Protein AF-A0A538DV30-F1 (afdb_monomer_lite)

Radius of gyration: 30.06 Å; chains: 1; bounding box: 76×46×115 Å

Secondary structure (DSSP, 8-state):
-----HHHHHHHHHHHHHHHHS-EEEEESS-S--STT--PPPPSS--EEEEESGGGGT--EEEEESS-HHHHHHHHHHHHHHHHTTPPPPBSTT--EEETTEEEEEEEPPHHHHHS-GGGHHHHHHHHHTTPPPGGGSS-SEEEEEEP-TTS--TTSTTS-HHHHHHS--TTT-TTSSPP--HHHHHHHHHHHHHHHHHT------PPPPP-PPPPPPPP--PPPPP-----------------------------S----------------------PPPP--------

Structure (mmCIF, N/CA/C/O backbone):
data_AF-A0A538DV30-F1
#
_entry.id   AF-A0A538DV30-F1
#
loop_
_atom_site.group_PDB
_atom_site.id
_atom_site.type_symbol
_atom_site.label_atom_id
_atom_site.label_alt_id
_atom_site.label_comp_id
_atom_site.label_asym_id
_atom_site.label_entity_id
_atom_site.label_seq_id
_atom_site.pdbx_PDB_ins_code
_atom_site.Cartn_x
_atom_site.Cartn_y
_atom_site.Cartn_z
_atom_site.occupancy
_atom_site.B_iso_or_equiv
_atom_site.auth_seq_id
_atom_site.auth_comp_id
_atom_site.auth_asym_id
_atom_site.auth_atom_id
_atom_site.pdbx_PDB_model_num
ATOM 1 N N . MET A 1 1 ? -0.158 -10.707 -38.025 1.00 42.97 1 MET A N 1
ATOM 2 C CA . MET A 1 1 ? -0.735 -9.918 -36.922 1.00 42.97 1 MET A CA 1
ATOM 3 C C . MET A 1 1 ? 0.007 -10.361 -35.687 1.00 42.97 1 MET A C 1
ATOM 5 O O . MET A 1 1 ? -0.259 -11.446 -35.193 1.00 42.97 1 MET A O 1
ATOM 9 N N . THR A 1 2 ? 1.047 -9.623 -35.322 1.00 46.06 2 THR A N 1
ATOM 10 C CA . THR A 1 2 ? 1.740 -9.805 -34.048 1.00 46.06 2 THR A CA 1
ATOM 11 C C . THR A 1 2 ? 0.741 -9.444 -32.960 1.00 46.06 2 THR A C 1
ATOM 13 O O . THR A 1 2 ? 0.144 -8.370 -33.022 1.00 46.06 2 THR A O 1
ATOM 16 N N . ASN A 1 3 ? 0.489 -10.377 -32.045 1.00 44.03 3 ASN A N 1
ATOM 17 C CA . ASN A 1 3 ? -0.149 -10.074 -30.773 1.00 44.03 3 ASN A CA 1
ATOM 18 C C . ASN A 1 3 ? 0.766 -9.029 -30.130 1.00 44.03 3 ASN A C 1
ATOM 20 O O . ASN A 1 3 ? 1.847 -9.379 -29.669 1.00 44.03 3 ASN A O 1
ATOM 24 N N . PHE A 1 4 ? 0.407 -7.750 -30.230 1.00 46.75 4 PHE A N 1
ATOM 25 C CA . PHE A 1 4 ? 0.875 -6.791 -29.243 1.00 46.75 4 PHE A CA 1
ATOM 26 C C . PHE A 1 4 ? 0.315 -7.348 -27.939 1.00 46.75 4 PHE A C 1
ATOM 28 O O . PHE A 1 4 ? -0.908 -7.460 -27.798 1.00 46.75 4 PHE A O 1
ATOM 35 N N . ASP A 1 5 ? 1.192 -7.905 -27.107 1.00 68.25 5 ASP A N 1
ATOM 36 C CA . ASP A 1 5 ? 0.757 -8.524 -25.870 1.00 68.25 5 ASP A CA 1
ATOM 37 C C . ASP A 1 5 ? 0.178 -7.388 -25.037 1.00 68.25 5 ASP A C 1
ATOM 39 O O . ASP A 1 5 ? 0.842 -6.396 -24.784 1.00 68.25 5 ASP A O 1
ATOM 43 N N . TYR A 1 6 ? -1.086 -7.503 -24.645 1.00 63.09 6 TYR A N 1
ATOM 44 C CA . TYR A 1 6 ? -1.796 -6.547 -23.784 1.00 63.09 6 TYR A CA 1
ATOM 45 C C . TYR A 1 6 ? -0.970 -6.111 -22.555 1.00 63.09 6 TYR A C 1
ATOM 47 O O . TYR A 1 6 ? -1.106 -5.001 -22.051 1.00 63.09 6 TYR A O 1
ATOM 55 N N . PHE A 1 7 ? -0.069 -6.992 -22.116 1.00 74.19 7 PHE A N 1
ATOM 56 C CA . PHE A 1 7 ? 0.910 -6.722 -21.080 1.00 74.19 7 PHE A CA 1
ATOM 57 C C . PHE A 1 7 ? 1.842 -5.543 -21.420 1.00 74.19 7 PHE A C 1
ATOM 59 O O . PHE A 1 7 ? 2.139 -4.740 -20.546 1.00 74.19 7 PHE A O 1
ATOM 66 N N . ASP A 1 8 ? 2.245 -5.377 -22.679 1.00 83.12 8 ASP A N 1
ATOM 67 C CA . ASP A 1 8 ? 3.117 -4.288 -23.127 1.00 83.12 8 ASP A CA 1
ATOM 68 C C . ASP A 1 8 ? 2.426 -2.919 -23.037 1.00 83.12 8 ASP A C 1
ATOM 70 O O . ASP A 1 8 ? 3.063 -1.935 -22.666 1.00 83.12 8 ASP A O 1
ATOM 74 N N . GLU A 1 9 ? 1.125 -2.843 -23.342 1.00 87.81 9 GLU A N 1
ATOM 75 C CA . GLU A 1 9 ? 0.358 -1.591 -23.241 1.00 87.81 9 GLU A CA 1
ATOM 76 C C . GLU A 1 9 ? 0.190 -1.154 -21.780 1.00 87.81 9 GLU A C 1
ATOM 78 O O . GLU A 1 9 ? 0.431 0.008 -21.453 1.00 87.81 9 GLU A O 1
ATOM 83 N N . GLU A 1 10 ? -0.161 -2.084 -20.886 1.00 89.38 10 GLU A N 1
ATOM 84 C CA . GLU A 1 10 ? -0.263 -1.796 -19.449 1.00 89.38 10 GLU A CA 1
ATOM 85 C C . GLU A 1 10 ? 1.096 -1.434 -18.844 1.00 89.38 10 GLU A C 1
ATOM 87 O O . GLU A 1 10 ? 1.192 -0.487 -18.066 1.00 89.38 10 GLU A O 1
ATOM 92 N N . MET A 1 11 ? 2.164 -2.138 -19.227 1.00 91.81 11 MET A N 1
ATOM 93 C CA . MET A 1 11 ? 3.516 -1.811 -18.774 1.00 91.81 11 MET A CA 1
ATOM 94 C C . MET A 1 11 ? 3.973 -0.438 -19.271 1.00 91.81 11 MET A C 1
ATOM 96 O O . MET A 1 11 ? 4.635 0.286 -18.526 1.00 91.81 11 MET A O 1
ATOM 100 N N . PHE A 1 12 ? 3.605 -0.049 -20.496 1.00 92.62 12 PHE A N 1
ATOM 101 C CA . PHE A 1 12 ? 3.874 1.292 -21.011 1.00 92.62 12 PHE A CA 1
ATOM 102 C C . PHE A 1 12 ? 3.121 2.368 -20.220 1.00 92.62 12 PHE A C 1
ATOM 104 O O . PHE A 1 12 ? 3.712 3.392 -19.885 1.00 92.62 12 PHE A O 1
ATOM 111 N N . ASP A 1 13 ? 1.851 2.138 -19.878 1.00 93.94 13 ASP A N 1
ATOM 112 C CA . ASP A 1 13 ? 1.069 3.060 -19.044 1.00 93.94 13 ASP A CA 1
ATOM 113 C C . ASP A 1 13 ? 1.652 3.188 -17.626 1.00 93.94 13 ASP A C 1
ATOM 115 O O . ASP A 1 13 ? 1.810 4.301 -17.122 1.00 93.94 13 ASP A O 1
ATOM 119 N N . ILE A 1 14 ? 2.056 2.071 -17.009 1.00 95.50 14 ILE A N 1
ATOM 120 C CA . ILE A 1 14 ? 2.753 2.060 -15.712 1.00 95.50 14 ILE A CA 1
ATOM 121 C C . ILE A 1 14 ? 4.034 2.893 -15.793 1.00 95.50 14 ILE A C 1
ATOM 123 O O . ILE A 1 14 ? 4.208 3.824 -15.008 1.00 95.50 14 ILE A O 1
ATOM 127 N N . ALA A 1 15 ? 4.899 2.613 -16.770 1.00 95.81 15 ALA A N 1
ATOM 128 C CA . ALA A 1 15 ? 6.147 3.348 -16.947 1.00 95.81 15 ALA A CA 1
ATOM 129 C C . ALA A 1 15 ? 5.902 4.840 -17.219 1.00 95.81 15 ALA A C 1
ATOM 131 O O . ALA A 1 15 ? 6.610 5.691 -16.683 1.00 95.81 15 ALA A O 1
ATOM 132 N N . HIS A 1 16 ? 4.876 5.180 -18.004 1.00 95.81 16 HIS A N 1
ATOM 133 C CA . HIS A 1 16 ? 4.503 6.567 -18.266 1.00 95.81 16 HIS A CA 1
ATOM 134 C C . HIS A 1 16 ? 4.046 7.294 -16.995 1.00 95.81 16 HIS A C 1
ATOM 136 O O . HIS A 1 16 ? 4.453 8.433 -16.760 1.00 95.81 16 HIS A O 1
ATOM 142 N N . LYS A 1 17 ? 3.222 6.650 -16.159 1.00 97.62 17 LYS A N 1
ATOM 143 C CA . LYS A 1 17 ? 2.765 7.215 -14.882 1.00 97.62 17 LYS A CA 1
ATOM 144 C C . LYS A 1 17 ? 3.920 7.412 -13.910 1.00 97.62 17 LYS A C 1
ATOM 146 O O . LYS A 1 17 ? 4.020 8.492 -13.342 1.00 97.62 17 LYS A O 1
ATOM 151 N N . ILE A 1 18 ? 4.812 6.432 -13.781 1.00 97.25 18 ILE A N 1
ATOM 152 C CA . ILE A 1 18 ? 5.992 6.539 -12.912 1.00 97.25 18 ILE A CA 1
ATOM 153 C C . ILE A 1 18 ? 6.904 7.670 -13.391 1.00 97.25 18 ILE A C 1
ATOM 155 O O . ILE A 1 18 ? 7.229 8.558 -12.613 1.00 97.25 18 ILE A O 1
ATOM 159 N N . ALA A 1 19 ? 7.208 7.742 -14.689 1.00 96.12 19 ALA A N 1
ATOM 160 C CA . ALA A 1 19 ? 8.024 8.827 -15.239 1.00 96.12 19 ALA A CA 1
ATOM 161 C C . ALA A 1 19 ? 7.411 10.224 -15.018 1.00 96.12 19 ALA A C 1
ATOM 163 O O . ALA A 1 19 ? 8.135 11.213 -14.924 1.00 96.12 19 ALA A O 1
ATOM 164 N N . ARG A 1 20 ? 6.077 10.323 -14.965 1.00 97.00 20 ARG A N 1
ATOM 165 C CA . ARG A 1 20 ? 5.363 11.594 -14.803 1.00 97.00 20 ARG A CA 1
ATOM 166 C C . ARG A 1 20 ? 5.132 11.992 -13.344 1.00 97.00 20 ARG A C 1
ATOM 168 O O . ARG A 1 20 ? 5.161 13.183 -13.047 1.00 97.00 20 ARG A O 1
ATOM 175 N N . PHE A 1 21 ? 4.839 11.033 -12.474 1.00 97.25 21 PHE A N 1
ATOM 176 C CA . PHE A 1 21 ? 4.357 11.272 -11.108 1.00 97.25 21 PHE A CA 1
ATOM 177 C C . PHE A 1 21 ? 5.285 10.706 -10.023 1.00 97.25 21 PHE A C 1
ATOM 179 O O . PHE A 1 21 ? 5.024 10.905 -8.842 1.00 97.25 21 PHE A O 1
ATOM 186 N N . GLY A 1 22 ? 6.354 10.008 -10.404 1.00 97.19 22 GLY A N 1
ATOM 187 C CA . GLY A 1 22 ? 7.302 9.336 -9.509 1.00 97.19 22 GLY A CA 1
ATOM 188 C C . GLY A 1 22 ? 6.863 7.935 -9.076 1.00 97.19 22 GLY A C 1
ATOM 189 O O . GLY A 1 22 ? 7.696 7.075 -8.816 1.00 97.19 22 GLY A O 1
ATOM 190 N N . PHE A 1 23 ? 5.558 7.659 -9.057 1.00 98.12 23 PHE A N 1
ATOM 191 C CA . PHE A 1 23 ? 5.026 6.327 -8.779 1.00 98.12 23 PHE A CA 1
ATOM 192 C C . PHE A 1 23 ? 3.661 6.110 -9.449 1.00 98.12 23 PHE A C 1
ATOM 194 O O . PHE A 1 23 ? 3.031 7.027 -9.982 1.00 98.12 23 PHE A O 1
ATOM 201 N N . THR A 1 24 ? 3.178 4.874 -9.411 1.00 98.00 24 THR A N 1
ATOM 202 C CA . THR A 1 24 ? 1.777 4.531 -9.664 1.00 98.00 24 THR A CA 1
ATOM 203 C C . THR A 1 24 ? 1.281 3.524 -8.630 1.00 98.00 24 THR A C 1
ATOM 205 O O . THR A 1 24 ? 2.078 2.991 -7.861 1.00 98.00 24 THR A O 1
ATOM 208 N N . THR A 1 25 ? -0.025 3.262 -8.585 1.00 97.31 25 THR A N 1
ATOM 209 C CA . THR A 1 25 ? -0.608 2.258 -7.688 1.00 97.31 25 THR A CA 1
ATOM 210 C C . THR A 1 25 ? -1.364 1.192 -8.461 1.00 97.31 25 THR A C 1
ATOM 212 O O . THR A 1 25 ? -1.999 1.459 -9.482 1.00 97.31 25 THR A O 1
ATOM 215 N N . MET A 1 26 ? -1.319 -0.029 -7.941 1.00 95.25 26 MET A N 1
ATOM 216 C CA . MET A 1 26 ? -2.081 -1.164 -8.436 1.00 95.25 26 MET A CA 1
ATOM 217 C C . MET A 1 26 ? -3.000 -1.654 -7.330 1.00 95.25 26 MET A C 1
ATOM 219 O O . MET A 1 26 ? -2.542 -2.121 -6.288 1.00 95.25 26 MET A O 1
ATOM 223 N N . ALA A 1 27 ? -4.303 -1.537 -7.564 1.00 92.62 27 ALA A N 1
ATOM 224 C CA . ALA A 1 27 ? -5.316 -2.081 -6.677 1.00 92.62 27 ALA A CA 1
ATOM 225 C C . ALA A 1 27 ? -5.715 -3.480 -7.142 1.00 92.62 27 ALA A C 1
ATOM 227 O O . ALA A 1 27 ? -5.934 -3.725 -8.332 1.00 92.62 27 ALA A O 1
ATOM 228 N N . VAL A 1 28 ? -5.831 -4.402 -6.200 1.00 88.50 28 VAL A N 1
ATOM 229 C CA . VAL A 1 28 ? -6.141 -5.796 -6.473 1.00 88.50 28 VAL A CA 1
ATOM 230 C C . VAL A 1 28 ? -7.183 -6.300 -5.477 1.00 88.50 28 VAL A C 1
ATOM 232 O O . VAL A 1 28 ? -7.355 -5.763 -4.384 1.00 88.50 28 VAL A O 1
ATOM 235 N N . ASN A 1 29 ? -7.946 -7.311 -5.900 1.00 84.81 29 ASN A N 1
ATOM 236 C CA . ASN A 1 29 ? -9.153 -7.796 -5.224 1.00 84.81 29 ASN A CA 1
ATOM 237 C C . ASN A 1 29 ? -10.247 -6.726 -5.040 1.00 84.81 29 ASN A C 1
ATOM 239 O O . ASN A 1 29 ? -11.132 -6.896 -4.214 1.00 84.81 29 ASN A O 1
ATOM 243 N N . THR A 1 30 ? -10.268 -5.684 -5.875 1.00 80.75 30 THR A N 1
ATOM 244 C CA . THR A 1 30 ? -11.318 -4.644 -5.900 1.00 80.75 30 THR A CA 1
ATOM 245 C C . THR A 1 30 ? -12.659 -5.114 -6.489 1.00 80.75 30 THR A C 1
ATOM 247 O O . THR A 1 30 ? -13.561 -4.309 -6.700 1.00 80.75 30 THR A O 1
ATOM 250 N N . GLY A 1 31 ? -12.803 -6.416 -6.762 1.00 73.56 31 GLY A N 1
ATOM 251 C CA . GLY A 1 31 ? -13.925 -7.003 -7.497 1.00 73.56 31 GLY A CA 1
ATOM 252 C C . GLY A 1 31 ? -13.662 -7.098 -9.005 1.00 73.56 31 GLY A C 1
ATOM 253 O O . GLY A 1 31 ? -12.878 -6.351 -9.581 1.00 73.56 31 GLY A O 1
ATOM 254 N N . GLU A 1 32 ? -14.298 -8.065 -9.675 1.00 57.75 32 GLU A N 1
ATOM 255 C CA . GLU A 1 32 ? -14.077 -8.320 -11.113 1.00 57.75 32 GLU A CA 1
ATOM 256 C C . GLU A 1 32 ? -14.839 -7.359 -12.041 1.00 57.75 32 GLU A C 1
ATOM 258 O O . GLU A 1 32 ? -14.814 -7.533 -13.262 1.00 57.75 32 GLU A O 1
ATOM 263 N N . CYS A 1 33 ? -15.523 -6.353 -11.496 1.00 59.81 33 CYS A N 1
ATOM 264 C CA . CYS A 1 33 ? -16.378 -5.487 -12.287 1.00 59.81 33 CYS A CA 1
ATOM 265 C C . CYS A 1 33 ? -16.089 -4.012 -12.020 1.00 59.81 33 CYS A C 1
ATOM 267 O O . CYS A 1 33 ? -16.503 -3.449 -11.015 1.00 59.81 33 CYS A O 1
ATOM 269 N N . SER A 1 34 ? -15.430 -3.372 -12.982 1.00 53.84 34 SER A N 1
ATOM 270 C CA . SER A 1 34 ? -15.251 -1.918 -13.051 1.00 53.84 34 SER A CA 1
ATOM 271 C C . SER A 1 34 ? -16.541 -1.162 -13.409 1.00 53.84 34 SER A C 1
ATOM 273 O O . SER A 1 34 ? -16.506 0.046 -13.630 1.00 53.84 34 SER A O 1
ATOM 275 N N . VAL A 1 35 ? -17.680 -1.860 -13.498 1.00 58.25 35 VAL A N 1
ATOM 276 C CA . VAL A 1 35 ? -18.977 -1.293 -13.875 1.00 58.25 35 VAL A CA 1
ATOM 277 C C . VAL A 1 35 ? -19.798 -1.027 -12.608 1.00 58.25 35 VAL A C 1
ATOM 279 O O . VAL A 1 35 ? -20.125 -1.980 -11.895 1.00 58.25 35 VAL A O 1
ATOM 282 N N . PRO A 1 36 ? -20.174 0.234 -12.324 1.00 53.66 36 PRO A N 1
ATOM 283 C CA . PRO A 1 36 ? -21.104 0.549 -11.243 1.00 53.66 36 PRO A CA 1
ATOM 284 C C . PRO A 1 36 ? -22.410 -0.252 -11.370 1.00 53.66 36 PRO A C 1
ATOM 286 O O . PRO A 1 36 ? -22.986 -0.334 -12.454 1.00 53.66 36 PRO A O 1
ATOM 289 N N . GLY A 1 37 ? -22.878 -0.852 -10.271 1.00 63.25 37 GLY A N 1
ATOM 290 C CA . GLY A 1 37 ? -24.116 -1.651 -10.239 1.00 63.25 37 GLY A CA 1
ATOM 291 C C . GLY A 1 37 ? -23.975 -3.095 -10.735 1.00 63.25 37 GLY A C 1
ATOM 292 O O . GLY A 1 37 ? -24.972 -3.792 -10.914 1.00 63.25 37 GLY A O 1
ATOM 293 N N . CYS A 1 38 ? -22.753 -3.563 -10.971 1.00 65.88 38 CYS A N 1
ATOM 294 C CA . CYS A 1 38 ? -22.516 -4.926 -11.414 1.00 65.88 38 CYS A CA 1
ATOM 295 C C . CYS A 1 38 ? -22.741 -5.940 -10.277 1.00 65.88 38 CYS A C 1
ATOM 297 O O . CYS A 1 38 ? -22.085 -5.835 -9.243 1.00 65.88 38 CYS A O 1
ATOM 299 N N . PRO A 1 39 ? -23.595 -6.964 -10.462 1.00 69.00 39 PRO A N 1
ATOM 300 C CA . PRO A 1 39 ? -23.924 -7.949 -9.428 1.00 69.00 39 PRO A CA 1
ATOM 301 C C . PRO A 1 39 ? -22.850 -9.041 -9.285 1.00 69.00 39 PRO A C 1
ATOM 303 O O . PRO A 1 39 ? -23.148 -10.168 -8.889 1.00 69.00 39 PRO A O 1
ATOM 306 N N . CYS A 1 40 ? -21.607 -8.765 -9.690 1.00 72.06 40 CYS A N 1
ATOM 307 C CA . CYS A 1 40 ? -20.529 -9.725 -9.506 1.00 72.06 40 CYS A CA 1
ATOM 308 C C . CYS A 1 40 ? -20.295 -9.919 -8.004 1.00 72.06 40 CYS A C 1
ATOM 310 O O . CYS A 1 40 ? -20.244 -8.927 -7.280 1.00 72.06 40 CYS A O 1
ATOM 312 N N . PRO A 1 41 ? -20.143 -1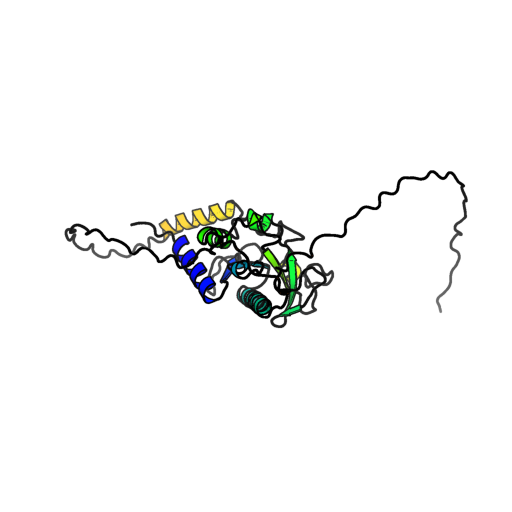1.169 -7.536 1.00 67.88 41 PRO A N 1
ATOM 313 C CA . PRO A 1 41 ? -19.814 -11.414 -6.143 1.00 67.88 41 PRO A CA 1
ATOM 314 C C . PRO A 1 41 ? -18.512 -10.691 -5.801 1.00 67.88 41 PRO A C 1
ATOM 316 O O . PRO A 1 41 ? -17.583 -10.655 -6.619 1.00 67.88 41 PRO A O 1
ATOM 319 N N . GLU A 1 42 ? -18.463 -10.108 -4.607 1.00 66.56 42 GLU A N 1
ATOM 320 C CA . GLU A 1 42 ? -17.246 -9.503 -4.082 1.00 66.56 42 GLU A CA 1
ATOM 321 C C . GLU A 1 42 ? -16.107 -10.526 -4.140 1.00 66.56 42 GLU A C 1
ATOM 323 O O . GLU A 1 42 ? -16.307 -11.731 -3.940 1.00 66.56 42 GLU A O 1
ATOM 328 N N . SER A 1 43 ? -14.908 -10.060 -4.495 1.00 68.50 43 SER A N 1
ATOM 329 C CA . SER A 1 43 ? -13.748 -10.945 -4.511 1.00 68.50 43 SER A CA 1
ATOM 330 C C . SER A 1 43 ? -13.539 -11.471 -3.092 1.00 68.50 43 SER A C 1
ATOM 332 O O . SER A 1 43 ? -13.513 -10.667 -2.165 1.00 68.50 43 SER A O 1
ATOM 334 N N . PRO A 1 44 ? -13.367 -12.788 -2.888 1.00 69.69 44 PRO A N 1
ATOM 335 C CA . PRO A 1 44 ? -13.082 -13.300 -1.560 1.00 69.69 44 PRO A CA 1
ATOM 336 C C . PRO A 1 44 ? -11.730 -12.748 -1.091 1.00 69.69 44 PRO A C 1
ATOM 338 O O . PRO A 1 44 ? -10.711 -12.956 -1.755 1.00 69.69 44 PRO A O 1
ATOM 341 N N . GLY A 1 45 ? -11.737 -12.049 0.042 1.00 79.31 45 GLY A N 1
ATOM 342 C CA . GLY A 1 45 ? -10.546 -11.520 0.705 1.00 79.31 45 GLY A CA 1
ATOM 343 C C . GLY A 1 45 ? -10.444 -9.991 0.695 1.00 79.31 45 GLY A C 1
ATOM 344 O O . GLY A 1 45 ? -11.198 -9.313 -0.005 1.00 79.31 45 GLY A O 1
ATOM 345 N N . PRO A 1 46 ? -9.507 -9.435 1.478 1.00 83.56 46 PRO A N 1
ATOM 346 C CA . PRO A 1 46 ? -9.338 -7.996 1.575 1.00 83.56 46 PRO A CA 1
ATOM 347 C C . PRO A 1 46 ? -8.874 -7.404 0.239 1.00 83.56 46 PRO A C 1
ATOM 349 O O . PRO A 1 46 ? -8.119 -8.023 -0.521 1.00 83.56 46 PRO A O 1
ATOM 352 N N . THR A 1 47 ? -9.325 -6.179 -0.038 1.00 88.88 47 THR A N 1
ATOM 353 C CA . THR A 1 47 ? -8.735 -5.337 -1.086 1.00 88.88 47 THR A CA 1
ATOM 354 C C . THR A 1 47 ? -7.327 -4.944 -0.665 1.00 88.88 47 THR A C 1
ATOM 356 O O . THR A 1 47 ? -7.066 -4.718 0.513 1.00 88.88 47 THR A O 1
ATOM 359 N N . TRP A 1 48 ? -6.418 -4.852 -1.622 1.00 91.25 48 TRP A N 1
ATOM 360 C CA . TRP A 1 48 ? -5.051 -4.419 -1.382 1.00 91.25 48 TRP A CA 1
ATOM 361 C C . TRP A 1 48 ? -4.627 -3.478 -2.494 1.00 91.25 48 TRP A C 1
ATOM 363 O O . TRP A 1 48 ? -5.066 -3.597 -3.636 1.00 91.25 48 TRP A O 1
ATOM 373 N N . THR A 1 49 ? -3.816 -2.493 -2.147 1.00 95.50 49 THR A N 1
ATOM 374 C CA . THR A 1 49 ? -3.246 -1.537 -3.094 1.00 95.50 49 THR A CA 1
ATOM 375 C C . THR A 1 49 ? -1.768 -1.422 -2.798 1.00 95.50 49 THR A C 1
ATOM 377 O O . THR A 1 49 ? -1.402 -1.246 -1.641 1.00 95.50 49 THR A O 1
ATOM 380 N N . TYR A 1 50 ? -0.929 -1.531 -3.820 1.00 97.06 50 TYR A N 1
ATOM 381 C CA . TYR A 1 50 ? 0.513 -1.367 -3.674 1.00 97.06 50 TYR A CA 1
ATOM 382 C C . TYR A 1 50 ? 1.057 -0.342 -4.664 1.00 97.06 50 TYR A C 1
ATOM 384 O O . TYR A 1 50 ? 0.468 -0.129 -5.729 1.00 97.06 50 TYR A O 1
ATOM 392 N N . SER A 1 51 ? 2.160 0.306 -4.307 1.00 97.81 51 SER A N 1
ATOM 393 C CA . SER A 1 51 ? 2.877 1.240 -5.170 1.00 97.81 51 SER A CA 1
ATOM 394 C C . SER A 1 51 ? 3.864 0.536 -6.108 1.00 97.81 51 SER A C 1
ATOM 396 O O . SER A 1 51 ? 4.300 -0.591 -5.870 1.00 97.81 51 SER A O 1
ATOM 398 N N . ILE A 1 52 ? 4.187 1.203 -7.214 1.00 97.25 52 ILE A N 1
ATOM 399 C CA . ILE A 1 52 ? 5.270 0.840 -8.129 1.00 97.25 52 ILE A CA 1
ATOM 400 C C . ILE A 1 52 ? 6.009 2.124 -8.492 1.00 97.25 52 ILE A C 1
ATOM 402 O O . ILE A 1 52 ? 5.367 3.089 -8.912 1.00 97.25 52 ILE A O 1
ATOM 406 N N . GLY A 1 53 ? 7.335 2.126 -8.379 1.00 96.44 53 GLY A N 1
ATOM 407 C CA . GLY A 1 53 ? 8.202 3.236 -8.783 1.00 96.44 53 GLY A CA 1
ATOM 408 C C . GLY A 1 53 ? 8.904 3.915 -7.609 1.00 96.44 53 GLY A C 1
ATOM 409 O O . GLY A 1 53 ? 9.911 4.588 -7.815 1.00 96.44 53 GLY A O 1
ATOM 410 N N . MET A 1 54 ? 8.466 3.685 -6.365 1.00 96.50 54 MET A N 1
ATOM 411 C CA . MET A 1 54 ? 9.016 4.391 -5.200 1.00 96.50 54 MET A CA 1
ATOM 412 C C . MET A 1 54 ? 10.492 4.056 -4.947 1.00 96.50 54 MET A C 1
ATOM 414 O O . MET A 1 54 ? 11.245 4.931 -4.506 1.00 96.50 54 MET A O 1
ATOM 418 N N . LEU A 1 55 ? 10.949 2.848 -5.310 1.00 94.06 55 LEU A N 1
ATOM 419 C CA . LEU A 1 55 ? 12.366 2.480 -5.163 1.00 94.06 55 LEU A CA 1
ATOM 420 C C . LEU A 1 55 ? 13.289 3.369 -6.006 1.00 94.06 55 LEU A C 1
ATOM 422 O O . LEU A 1 55 ? 14.427 3.607 -5.602 1.00 94.06 55 LEU A O 1
ATOM 426 N N . GLU A 1 56 ? 12.806 3.929 -7.123 1.00 93.38 56 GLU A N 1
ATOM 427 C CA . GLU A 1 56 ? 13.593 4.861 -7.949 1.00 93.38 56 GLU A CA 1
ATOM 428 C C . GLU A 1 56 ? 13.923 6.163 -7.217 1.00 93.38 56 GLU A C 1
ATOM 430 O O . GLU A 1 56 ? 14.868 6.872 -7.564 1.00 93.38 56 GLU A O 1
ATOM 435 N N . HIS A 1 57 ? 13.177 6.438 -6.151 1.00 93.06 57 HIS A N 1
ATOM 436 C CA . HIS A 1 57 ? 13.321 7.607 -5.306 1.00 93.06 57 HIS A CA 1
ATOM 437 C C . HIS A 1 57 ? 13.983 7.288 -3.959 1.00 93.06 57 HIS A C 1
ATOM 439 O O . HIS A 1 57 ? 13.986 8.148 -3.081 1.00 93.06 57 HIS A O 1
ATOM 445 N N . ASN A 1 58 ? 14.587 6.104 -3.785 1.00 92.19 58 ASN A N 1
ATOM 446 C CA . ASN A 1 58 ? 15.120 5.619 -2.502 1.00 92.19 58 ASN A CA 1
ATOM 447 C C . ASN A 1 58 ? 14.055 5.587 -1.394 1.00 92.19 58 ASN A C 1
ATOM 449 O O . ASN A 1 58 ? 14.330 5.939 -0.246 1.00 92.19 58 ASN A O 1
ATOM 453 N N . HIS A 1 59 ? 12.834 5.206 -1.755 1.00 93.75 59 HIS A N 1
ATOM 454 C CA . HIS A 1 59 ? 11.717 5.057 -0.836 1.00 93.75 59 HIS A CA 1
ATOM 455 C C . HIS A 1 59 ? 11.183 3.621 -0.924 1.00 93.75 59 HIS A C 1
ATOM 457 O O . HIS A 1 59 ? 11.068 3.113 -2.041 1.00 93.75 59 HIS A O 1
ATOM 463 N N . PRO A 1 60 ? 10.859 2.947 0.197 1.00 95.50 60 PRO A N 1
ATOM 464 C CA . PRO A 1 60 ? 10.279 1.610 0.139 1.00 95.50 60 PRO A CA 1
ATOM 465 C C . PRO A 1 60 ? 8.939 1.640 -0.599 1.00 95.50 60 PRO A C 1
ATOM 467 O O . PRO A 1 60 ? 8.208 2.630 -0.562 1.00 95.50 60 PRO A O 1
ATOM 470 N N . GLU A 1 61 ? 8.585 0.548 -1.256 1.00 96.50 61 GLU A N 1
ATOM 471 C CA . GLU A 1 61 ? 7.236 0.405 -1.785 1.00 96.50 61 GLU A CA 1
ATOM 472 C C . GLU A 1 61 ? 6.254 0.217 -0.639 1.00 96.50 61 GLU A C 1
ATOM 474 O O . GLU A 1 61 ? 6.555 -0.408 0.378 1.00 96.50 61 GLU A O 1
ATOM 479 N N . ILE A 1 62 ? 5.057 0.752 -0.811 1.00 97.56 62 ILE A N 1
ATOM 480 C CA . ILE A 1 62 ? 3.999 0.690 0.182 1.00 97.56 62 ILE A CA 1
ATOM 481 C C . ILE A 1 62 ? 2.924 -0.264 -0.312 1.00 97.56 62 ILE A C 1
ATOM 483 O O . ILE A 1 62 ? 2.452 -0.155 -1.443 1.00 97.56 62 ILE A O 1
ATOM 487 N N . VAL A 1 63 ? 2.474 -1.148 0.572 1.00 97.12 63 VAL A N 1
ATOM 488 C CA . VAL A 1 63 ? 1.222 -1.893 0.429 1.00 97.12 63 VAL A CA 1
ATOM 489 C C . VAL A 1 63 ? 0.233 -1.461 1.509 1.00 97.12 63 VAL A C 1
ATOM 491 O O . VAL A 1 63 ? 0.601 -1.240 2.658 1.00 97.12 63 VAL A O 1
ATOM 494 N N . ILE A 1 64 ? -1.042 -1.345 1.151 1.00 97.19 64 ILE A N 1
ATOM 495 C CA . ILE A 1 64 ? -2.147 -1.109 2.083 1.00 97.19 64 ILE A CA 1
ATOM 496 C C . ILE A 1 64 ? -3.168 -2.220 1.887 1.00 97.19 64 ILE A C 1
ATOM 498 O O . ILE A 1 64 ? -3.571 -2.499 0.756 1.00 97.19 64 ILE A O 1
ATOM 502 N N . VAL A 1 65 ? -3.603 -2.830 2.987 1.00 95.44 65 VAL A N 1
ATOM 503 C CA . VAL A 1 65 ? -4.602 -3.906 3.008 1.00 95.44 65 VAL A CA 1
ATOM 504 C C . VAL A 1 65 ? -5.884 -3.387 3.658 1.00 95.44 65 VAL A C 1
ATOM 506 O O . VAL A 1 65 ? -5.837 -2.638 4.626 1.00 95.44 65 VAL A O 1
ATOM 509 N N . GLY A 1 66 ? -7.044 -3.745 3.115 1.00 93.19 66 GLY A N 1
ATOM 510 C CA . GLY A 1 66 ? -8.354 -3.412 3.684 1.00 93.19 66 GLY A CA 1
ATOM 511 C C . GLY A 1 66 ? -8.875 -2.005 3.378 1.00 93.19 66 GLY A C 1
ATOM 512 O O . GLY A 1 66 ? -10.052 -1.737 3.619 1.00 93.19 66 GLY A O 1
ATOM 513 N N . ALA A 1 67 ? -8.049 -1.122 2.810 1.00 94.31 67 ALA A N 1
ATOM 514 C CA . ALA A 1 67 ? -8.459 0.223 2.416 1.00 94.31 67 ALA A CA 1
ATOM 515 C C . ALA A 1 67 ? -9.089 0.259 1.016 1.00 94.31 67 ALA A C 1
ATOM 517 O O . ALA A 1 67 ? -8.688 -0.467 0.101 1.00 94.31 67 ALA A O 1
ATOM 518 N N . ALA A 1 68 ? -10.046 1.169 0.821 1.00 92.69 68 ALA A N 1
ATOM 519 C CA . ALA A 1 68 ? -10.585 1.451 -0.504 1.00 92.69 68 ALA A CA 1
ATOM 520 C C . ALA A 1 68 ? -9.486 2.045 -1.414 1.00 92.69 68 ALA A C 1
ATOM 522 O O . ALA A 1 68 ? -8.708 2.877 -0.939 1.00 92.69 68 ALA A O 1
ATOM 523 N N . PRO A 1 69 ? -9.439 1.727 -2.725 1.00 93.50 69 PRO A N 1
ATOM 524 C CA . PRO A 1 69 ? -8.348 2.159 -3.611 1.00 93.50 69 PRO A CA 1
ATOM 525 C C . PRO A 1 69 ? -8.096 3.671 -3.626 1.00 93.50 69 PRO A C 1
ATOM 527 O O . PRO A 1 69 ? -6.951 4.110 -3.667 1.00 93.50 69 PRO A O 1
ATOM 530 N N . GLY A 1 70 ? -9.160 4.479 -3.553 1.00 94.31 70 GLY A N 1
ATOM 531 C CA . GLY A 1 70 ? -9.038 5.938 -3.500 1.00 94.31 70 GLY A CA 1
ATOM 532 C C . GLY A 1 70 ? -8.403 6.445 -2.202 1.00 94.31 70 GLY A C 1
ATOM 533 O O . GLY A 1 70 ? -7.588 7.362 -2.245 1.00 94.31 70 GLY A O 1
ATOM 534 N N . GLN A 1 71 ? -8.735 5.837 -1.058 1.00 95.81 71 GLN A N 1
ATOM 535 C CA . GLN A 1 71 ? -8.102 6.156 0.225 1.00 95.81 71 GLN A CA 1
ATOM 536 C C . GLN A 1 71 ? -6.646 5.684 0.234 1.00 95.81 71 GLN A C 1
ATOM 538 O O . GLN A 1 71 ? -5.760 6.452 0.596 1.00 95.81 71 GLN A O 1
ATOM 543 N N . ALA A 1 72 ? -6.394 4.459 -0.235 1.00 96.94 72 ALA A N 1
ATOM 544 C CA . ALA A 1 72 ? -5.049 3.909 -0.330 1.00 96.94 72 ALA A CA 1
ATOM 545 C C . ALA A 1 72 ? -4.135 4.787 -1.200 1.00 96.94 72 ALA A C 1
ATOM 547 O O . ALA A 1 72 ? -3.031 5.117 -0.783 1.00 96.94 72 ALA A O 1
ATOM 548 N N . TYR A 1 73 ? -4.615 5.240 -2.365 1.00 97.06 73 TYR A N 1
ATOM 549 C CA . TYR A 1 73 ? -3.873 6.168 -3.220 1.00 97.06 73 TYR A CA 1
ATOM 550 C C . TYR A 1 73 ? -3.495 7.460 -2.486 1.00 97.06 73 TYR A C 1
ATOM 552 O O . TYR A 1 73 ? -2.336 7.856 -2.537 1.00 97.06 73 TYR A O 1
ATOM 560 N N . LYS A 1 74 ? -4.439 8.099 -1.778 1.00 97.50 74 LYS A N 1
ATOM 561 C CA . LYS A 1 74 ? -4.166 9.342 -1.035 1.00 97.50 74 LYS A CA 1
ATOM 562 C C . LYS A 1 74 ? -3.103 9.150 0.046 1.00 97.50 74 LYS A C 1
ATOM 564 O O . LYS A 1 74 ? -2.222 9.990 0.183 1.00 97.50 74 LYS A O 1
ATOM 569 N N . LEU A 1 75 ? -3.167 8.042 0.785 1.00 97.81 75 LEU A N 1
ATOM 570 C CA . LEU A 1 75 ? -2.196 7.735 1.836 1.00 97.81 75 LEU A CA 1
ATOM 571 C C . LEU A 1 75 ? -0.802 7.443 1.261 1.00 97.81 75 LEU A C 1
ATOM 573 O O . LEU A 1 75 ? 0.184 7.954 1.786 1.00 97.81 75 LEU A O 1
ATOM 577 N N . ILE A 1 76 ? -0.716 6.687 0.160 1.00 98.00 76 ILE A N 1
ATOM 578 C CA . ILE A 1 76 ? 0.552 6.421 -0.542 1.00 98.00 76 ILE A CA 1
ATOM 579 C C . ILE A 1 76 ? 1.135 7.719 -1.122 1.00 98.00 76 ILE A C 1
ATOM 581 O O . ILE A 1 76 ? 2.323 7.979 -0.958 1.00 98.00 76 ILE A O 1
ATOM 585 N N . ASP A 1 77 ? 0.313 8.560 -1.754 1.00 98.00 77 ASP A N 1
ATOM 586 C CA . ASP A 1 77 ? 0.733 9.871 -2.267 1.00 98.00 77 ASP A CA 1
ATOM 587 C C . ASP A 1 77 ? 1.259 10.780 -1.149 1.00 98.00 77 ASP A C 1
ATOM 589 O O . ASP A 1 77 ? 2.294 11.429 -1.297 1.00 98.00 77 ASP A O 1
ATOM 593 N N . HIS A 1 78 ? 0.581 10.803 -0.002 1.00 97.44 78 HIS A N 1
ATOM 594 C CA . HIS A 1 78 ? 1.024 11.580 1.148 1.00 97.44 78 HIS A CA 1
ATOM 595 C C . HIS A 1 78 ? 2.368 11.079 1.696 1.00 97.44 78 HIS A C 1
ATOM 597 O O . HIS A 1 78 ? 3.270 11.885 1.927 1.00 97.44 78 HIS A O 1
ATOM 603 N N . ALA A 1 79 ? 2.534 9.759 1.822 1.00 97.12 79 ALA A N 1
ATOM 604 C CA . ALA A 1 79 ? 3.796 9.132 2.203 1.00 97.12 79 ALA A CA 1
ATOM 605 C C . ALA A 1 79 ? 4.939 9.483 1.230 1.00 97.12 79 ALA A C 1
ATOM 607 O O . ALA A 1 79 ? 6.030 9.863 1.656 1.00 97.12 79 ALA A O 1
ATOM 608 N N . PHE A 1 80 ? 4.670 9.454 -0.079 1.00 97.31 80 PHE A N 1
ATOM 609 C CA . PHE A 1 80 ? 5.631 9.851 -1.108 1.00 97.31 80 PHE A CA 1
ATOM 610 C C . PHE A 1 80 ? 6.034 11.328 -0.999 1.00 97.31 80 PHE A C 1
ATOM 612 O O . PHE A 1 80 ? 7.216 11.674 -1.064 1.00 97.31 80 PHE A O 1
ATOM 619 N N . ARG A 1 81 ? 5.058 12.222 -0.789 1.00 96.81 81 ARG A N 1
ATOM 620 C CA . ARG A 1 81 ? 5.315 13.656 -0.596 1.00 96.81 81 ARG A CA 1
ATOM 621 C C . ARG A 1 81 ? 6.152 13.920 0.652 1.00 96.81 81 ARG A C 1
ATOM 623 O O . ARG A 1 81 ? 7.053 14.751 0.599 1.00 96.81 81 ARG A O 1
ATOM 630 N N . TRP A 1 82 ? 5.897 13.214 1.750 1.00 96.19 82 TRP A N 1
ATOM 631 C CA . TRP A 1 82 ? 6.693 13.325 2.975 1.00 96.19 82 TRP A CA 1
ATOM 632 C C . TRP A 1 82 ? 8.156 12.983 2.764 1.00 96.19 82 TRP A C 1
ATOM 634 O O . TRP A 1 82 ? 9.023 13.761 3.163 1.00 96.19 82 TRP A O 1
ATOM 644 N N . HIS A 1 83 ? 8.428 11.885 2.066 1.00 95.31 83 HIS A N 1
ATOM 645 C CA . HIS A 1 83 ? 9.789 11.514 1.699 1.00 95.31 83 HIS A CA 1
ATOM 646 C C . HIS A 1 83 ? 10.500 12.618 0.914 1.00 95.31 83 HIS A C 1
ATOM 648 O O . HIS A 1 83 ? 11.633 12.982 1.223 1.00 95.31 83 HIS A O 1
ATOM 654 N N . HIS A 1 84 ? 9.814 13.233 -0.051 1.00 95.56 84 HIS A N 1
ATOM 655 C CA . HIS A 1 84 ? 10.369 14.353 -0.814 1.00 95.56 84 HIS A CA 1
ATOM 656 C C . HIS A 1 84 ? 10.576 15.635 -0.001 1.00 95.56 84 HIS A C 1
ATOM 658 O O . HIS A 1 84 ? 11.405 16.464 -0.375 1.00 95.56 84 HIS A O 1
ATOM 664 N N . LEU A 1 85 ? 9.880 15.784 1.124 1.00 96.94 85 LEU A N 1
ATOM 665 C CA . LEU A 1 85 ? 10.128 16.841 2.104 1.00 96.94 85 LEU A CA 1
ATOM 666 C C . LEU A 1 85 ? 11.259 16.488 3.088 1.00 96.94 85 LEU A C 1
ATOM 668 O O . LEU A 1 85 ? 11.557 17.281 3.979 1.00 96.94 85 LEU A O 1
ATOM 672 N N . GLY A 1 86 ? 11.896 15.321 2.944 1.00 96.50 86 GLY A N 1
ATOM 673 C CA . GLY A 1 86 ? 12.927 14.827 3.859 1.00 96.50 86 GLY A CA 1
ATOM 674 C C . GLY A 1 86 ? 12.369 14.304 5.184 1.00 96.50 86 GLY A C 1
ATOM 675 O O . GLY A 1 86 ? 13.125 14.135 6.141 1.00 96.50 86 GLY A O 1
ATOM 676 N N . LEU A 1 87 ? 11.058 14.065 5.258 1.00 95.62 87 LEU A N 1
ATOM 677 C CA . LEU A 1 87 ? 10.406 13.464 6.416 1.00 95.62 87 LEU A CA 1
ATOM 678 C C . LEU A 1 87 ? 10.492 11.940 6.316 1.00 95.62 87 LEU A C 1
ATOM 680 O O . LEU A 1 87 ? 10.413 11.366 5.232 1.00 95.62 87 LEU A O 1
ATOM 684 N N . SER A 1 88 ? 10.654 11.280 7.460 1.00 91.31 88 SER A N 1
ATOM 685 C CA . SER A 1 88 ? 10.647 9.817 7.539 1.00 91.31 88 SER A CA 1
ATOM 686 C C . SER A 1 88 ? 9.231 9.304 7.776 1.00 91.31 88 SER A C 1
ATOM 688 O O . SER A 1 88 ? 8.457 9.928 8.503 1.00 91.31 88 SER A O 1
ATOM 690 N N . LEU A 1 89 ? 8.898 8.159 7.178 1.00 93.38 89 LEU A N 1
ATOM 691 C CA . LEU A 1 89 ? 7.679 7.443 7.537 1.00 93.38 89 LEU A CA 1
ATOM 692 C C . LEU A 1 89 ? 7.784 6.887 8.959 1.00 93.38 89 LEU A C 1
ATOM 694 O O . LEU A 1 89 ? 8.877 6.471 9.355 1.00 93.38 89 LEU A O 1
ATOM 698 N N . PRO A 1 90 ? 6.664 6.840 9.705 1.00 93.75 90 PRO A N 1
ATOM 699 C CA . PRO A 1 90 ? 6.642 6.144 10.979 1.00 93.75 90 PRO A CA 1
ATOM 700 C C . PRO A 1 90 ? 6.941 4.668 10.744 1.00 93.75 90 PRO A C 1
ATOM 702 O O . PRO A 1 90 ? 6.345 4.067 9.847 1.00 93.75 90 PRO A O 1
ATOM 705 N N . PHE A 1 91 ? 7.846 4.080 11.520 1.00 94.00 91 PHE A N 1
ATOM 706 C CA . PHE A 1 91 ? 8.253 2.687 11.333 1.00 94.00 91 PHE A CA 1
ATOM 707 C C . PHE A 1 91 ? 8.193 1.891 12.637 1.00 94.00 91 PHE A C 1
ATOM 709 O O . PHE A 1 91 ? 8.804 2.259 13.641 1.00 94.00 91 PHE A O 1
ATOM 716 N N . GLY A 1 92 ? 7.502 0.754 12.589 1.00 93.81 92 GLY A N 1
ATOM 717 C CA . GLY A 1 92 ? 7.235 -0.110 13.732 1.00 93.81 92 GLY A CA 1
ATOM 718 C C . GLY A 1 92 ? 5.979 0.293 14.509 1.00 93.81 92 GLY A C 1
ATOM 719 O O . GLY A 1 92 ? 5.463 1.397 14.382 1.00 93.81 92 GLY A O 1
ATOM 720 N N . ARG A 1 93 ? 5.492 -0.622 15.354 1.00 94.31 93 ARG A N 1
ATOM 721 C CA . ARG A 1 93 ? 4.189 -0.504 16.041 1.00 94.31 93 ARG A CA 1
ATOM 722 C C . ARG A 1 93 ? 4.086 0.661 17.030 1.00 94.31 93 ARG A C 1
ATOM 724 O O . ARG A 1 93 ? 2.981 1.072 17.369 1.00 94.31 93 ARG A O 1
ATOM 731 N N . ASP A 1 94 ? 5.222 1.175 17.490 1.00 94.31 94 ASP A N 1
ATOM 732 C CA . ASP A 1 94 ? 5.275 2.254 18.479 1.00 94.31 94 ASP A CA 1
ATOM 733 C C . ASP A 1 94 ? 5.245 3.651 17.840 1.00 94.31 94 ASP A C 1
ATOM 735 O O . ASP A 1 94 ? 4.806 4.616 18.478 1.00 94.31 94 ASP A O 1
ATOM 739 N N . ASP A 1 95 ? 5.703 3.764 16.590 1.00 95.38 95 ASP A N 1
ATOM 740 C CA . ASP A 1 95 ? 5.759 5.025 15.860 1.00 95.38 95 ASP A CA 1
ATOM 741 C C . ASP A 1 95 ? 4.443 5.263 15.121 1.00 95.38 95 ASP A C 1
ATOM 743 O O . ASP A 1 95 ? 3.860 4.348 14.538 1.00 95.38 95 ASP A O 1
ATOM 747 N N . ARG A 1 96 ? 3.940 6.493 15.169 1.00 95.94 96 ARG A N 1
ATOM 748 C CA . ARG A 1 96 ? 2.631 6.841 14.623 1.00 95.94 96 ARG A CA 1
ATOM 749 C C . ARG A 1 96 ? 2.623 8.268 14.130 1.00 95.94 96 ARG A C 1
ATOM 751 O O . ARG A 1 96 ? 3.271 9.153 14.684 1.00 95.94 96 ARG A O 1
ATOM 758 N N . THR A 1 97 ? 1.800 8.506 13.129 1.00 96.31 97 THR A N 1
ATOM 759 C CA . THR A 1 97 ? 1.624 9.835 12.560 1.00 96.31 97 THR A CA 1
ATOM 760 C C . THR A 1 97 ? 0.218 9.991 11.996 1.00 96.31 97 THR A C 1
ATOM 762 O O . THR A 1 97 ? -0.511 9.006 11.885 1.00 96.31 97 THR A O 1
ATOM 765 N N . THR A 1 98 ? -0.161 11.204 11.603 1.00 96.75 98 THR A N 1
ATOM 766 C CA . THR A 1 98 ? -1.471 11.470 10.998 1.00 96.75 98 THR A CA 1
ATOM 767 C C . THR A 1 98 ? -1.311 11.952 9.561 1.00 96.75 98 THR A C 1
ATOM 769 O O . THR A 1 98 ? -0.527 12.856 9.272 1.00 96.75 98 THR A O 1
ATOM 772 N N . ALA A 1 99 ? -2.076 11.345 8.661 1.00 94.56 99 ALA A N 1
ATOM 773 C CA . ALA A 1 99 ? -2.116 11.616 7.234 1.00 94.56 99 ALA A CA 1
ATOM 774 C C . ALA A 1 99 ? -3.573 11.611 6.770 1.00 94.56 99 ALA A C 1
ATOM 776 O O . ALA A 1 99 ? -4.257 10.619 6.994 1.00 94.56 99 ALA A O 1
ATOM 777 N N . GLU A 1 100 ? -4.051 12.678 6.120 1.00 93.44 100 GLU A N 1
ATOM 778 C CA . GLU A 1 100 ? -5.433 12.733 5.597 1.00 93.44 100 GLU A CA 1
ATOM 779 C C . GLU A 1 100 ? -6.480 12.351 6.673 1.00 93.44 100 GLU A C 1
ATOM 781 O O . GLU A 1 100 ? -7.289 11.442 6.482 1.00 93.44 100 GLU A O 1
ATOM 786 N N . ASP A 1 101 ? -6.385 12.975 7.855 1.00 96.00 101 ASP A N 1
ATOM 787 C CA . ASP A 1 101 ? -7.226 12.706 9.039 1.00 96.00 101 ASP A CA 1
ATOM 788 C C . ASP A 1 101 ? -7.209 11.248 9.540 1.00 96.00 101 ASP A C 1
ATOM 790 O O . ASP A 1 101 ? -8.056 10.829 10.325 1.00 96.00 101 ASP A O 1
ATOM 794 N N . THR A 1 102 ? -6.221 10.467 9.105 1.00 96.56 102 THR A N 1
ATOM 795 C CA . THR A 1 102 ? -6.066 9.049 9.421 1.00 96.56 102 THR A CA 1
ATOM 796 C C . THR A 1 102 ? -4.752 8.832 10.164 1.00 96.56 102 THR A C 1
ATOM 798 O O . THR A 1 102 ? -3.688 9.223 9.682 1.00 96.56 102 THR A O 1
ATOM 801 N N . THR A 1 103 ? -4.793 8.199 11.338 1.00 98.06 103 THR A N 1
ATOM 802 C CA . THR A 1 103 ? -3.565 7.788 12.031 1.00 98.06 103 THR A CA 1
ATOM 803 C C . THR A 1 103 ? -2.994 6.542 11.363 1.00 98.06 103 THR A C 1
ATOM 805 O O . THR A 1 103 ? -3.706 5.562 11.147 1.00 98.06 103 THR A O 1
ATOM 808 N N . ILE A 1 104 ? -1.712 6.593 11.010 1.00 98.06 104 ILE A N 1
ATOM 809 C CA . ILE A 1 104 ? -1.016 5.537 10.277 1.00 98.06 104 ILE A CA 1
ATOM 810 C C . ILE A 1 104 ? 0.308 5.176 10.951 1.00 98.06 104 ILE A C 1
ATOM 812 O O . ILE A 1 104 ? 0.922 5.991 11.646 1.00 98.06 104 ILE A O 1
ATOM 816 N N . THR A 1 105 ? 0.762 3.957 10.690 1.00 98.06 105 THR A N 1
ATOM 817 C CA . THR A 1 105 ? 2.132 3.498 10.936 1.00 98.06 105 THR A CA 1
ATOM 818 C C . THR A 1 105 ? 2.583 2.588 9.793 1.00 98.06 105 THR A C 1
ATOM 820 O O . THR A 1 105 ? 1.771 2.235 8.934 1.00 98.06 105 THR A O 1
ATOM 823 N N . THR A 1 106 ? 3.861 2.214 9.744 1.00 97.56 106 THR A N 1
ATOM 824 C CA . THR A 1 106 ? 4.347 1.198 8.808 1.00 97.56 106 THR A CA 1
ATOM 825 C C . THR A 1 106 ? 4.998 0.027 9.526 1.00 97.56 106 THR A C 1
ATOM 827 O O . THR A 1 106 ? 5.657 0.189 10.551 1.00 97.56 106 THR A O 1
ATOM 830 N N . VAL A 1 107 ? 4.813 -1.170 8.980 1.00 96.44 107 VAL A N 1
ATOM 831 C CA . VAL A 1 107 ? 5.448 -2.409 9.447 1.00 96.44 107 VAL A CA 1
ATOM 832 C C . VAL A 1 107 ? 6.135 -3.104 8.269 1.00 96.44 107 VAL A C 1
ATOM 834 O O . VAL A 1 107 ? 5.700 -2.931 7.124 1.00 96.44 107 VAL A O 1
ATOM 837 N N . PRO A 1 108 ? 7.220 -3.862 8.494 1.00 95.44 108 PRO A N 1
ATOM 838 C CA . PRO A 1 108 ? 7.903 -4.560 7.411 1.00 95.44 108 PRO A CA 1
ATOM 839 C C . PRO A 1 108 ? 6.995 -5.619 6.772 1.00 95.44 108 PRO A C 1
ATOM 841 O O . PRO A 1 108 ? 6.236 -6.304 7.457 1.00 95.44 108 PRO A O 1
ATOM 844 N N . VAL A 1 109 ? 7.101 -5.785 5.452 1.00 93.69 109 VAL A N 1
ATOM 845 C CA . VAL A 1 109 ? 6.495 -6.923 4.749 1.00 93.69 109 VAL A CA 1
ATOM 846 C C . VAL A 1 109 ? 7.561 -8.006 4.582 1.00 93.69 109 VAL A C 1
ATOM 848 O O . VAL A 1 109 ? 8.592 -7.728 3.967 1.00 93.69 109 VAL A O 1
ATOM 851 N N . PRO A 1 110 ? 7.335 -9.241 5.072 1.0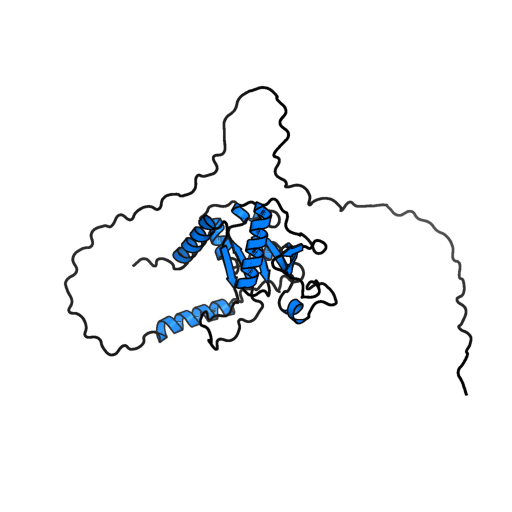0 91.94 110 PRO A N 1
ATOM 852 C CA . PRO A 1 110 ? 8.285 -10.336 4.913 1.00 91.94 110 PRO A CA 1
ATOM 853 C C . PRO A 1 110 ? 8.656 -10.586 3.447 1.00 91.94 110 PRO A C 1
ATOM 855 O O . PRO A 1 110 ? 7.779 -10.637 2.584 1.00 91.94 110 PRO A O 1
ATOM 858 N N . ASP A 1 111 ? 9.938 -10.837 3.173 1.00 89.69 111 ASP A N 1
ATOM 859 C CA . ASP A 1 111 ? 10.475 -10.930 1.807 1.00 89.69 111 ASP A CA 1
ATOM 860 C C . ASP A 1 111 ? 9.736 -11.922 0.910 1.00 89.69 111 ASP A C 1
ATOM 862 O O . ASP A 1 111 ? 9.451 -11.640 -0.255 1.00 89.69 111 ASP A O 1
ATOM 866 N N . ARG A 1 112 ? 9.332 -13.068 1.467 1.00 86.62 112 ARG A N 1
ATOM 867 C CA . ARG A 1 112 ? 8.542 -14.097 0.766 1.00 86.62 112 ARG A CA 1
ATOM 868 C C . ARG A 1 112 ? 7.219 -13.578 0.193 1.00 86.62 112 ARG A C 1
ATOM 870 O O . ARG A 1 112 ? 6.747 -14.091 -0.818 1.00 86.62 112 ARG A O 1
ATOM 877 N N . CYS A 1 113 ? 6.620 -12.562 0.816 1.00 87.88 113 CYS A N 1
ATOM 878 C CA . CYS A 1 113 ? 5.350 -11.990 0.379 1.00 87.88 113 CYS A CA 1
ATOM 879 C C . CYS A 1 113 ? 5.500 -11.172 -0.905 1.00 87.88 113 CYS A C 1
ATOM 881 O O . CYS A 1 113 ? 4.568 -11.127 -1.701 1.00 87.88 113 CYS A O 1
ATOM 883 N N . TRP A 1 114 ? 6.658 -10.572 -1.174 1.00 86.56 114 TRP A N 1
ATOM 884 C CA . TRP A 1 114 ? 6.861 -9.805 -2.404 1.00 86.56 114 TRP A CA 1
ATOM 885 C C . TRP A 1 114 ? 7.800 -10.492 -3.398 1.00 86.56 114 TRP A C 1
ATOM 887 O O . TRP A 1 114 ? 7.608 -10.294 -4.589 1.00 86.56 114 TRP A O 1
ATOM 897 N N . THR A 1 115 ? 8.721 -11.368 -2.991 1.00 82.81 115 THR A N 1
ATOM 898 C CA . THR A 1 115 ? 9.613 -12.118 -3.909 1.00 82.81 115 THR A CA 1
ATOM 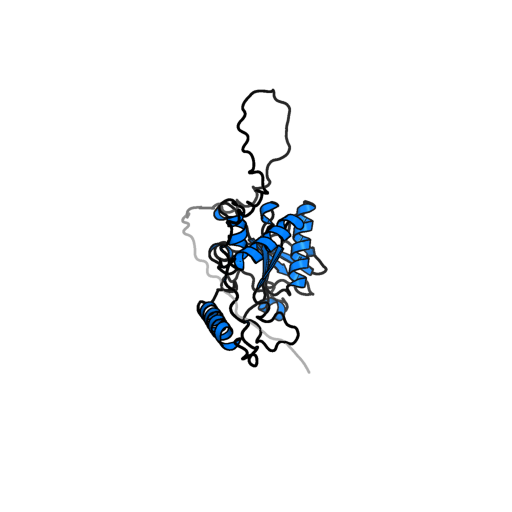899 C C . THR A 1 115 ? 8.908 -13.249 -4.664 1.00 82.81 115 THR A C 1
ATOM 901 O O . THR A 1 115 ? 9.065 -13.375 -5.877 1.00 82.81 115 THR A O 1
ATOM 904 N N . GLU A 1 116 ? 8.092 -14.059 -3.985 1.00 75.06 116 GLU A N 1
ATOM 905 C CA . GLU A 1 116 ? 7.490 -15.287 -4.545 1.00 75.06 116 GLU A CA 1
ATOM 906 C C . GLU A 1 116 ? 6.070 -15.076 -5.098 1.00 75.06 116 GLU A C 1
ATOM 908 O O . GLU A 1 116 ? 5.323 -16.012 -5.401 1.00 75.06 116 GLU A O 1
ATOM 913 N N . SER A 1 117 ? 5.663 -13.819 -5.199 1.00 71.12 117 SER A N 1
ATOM 914 C CA . SER A 1 117 ? 4.269 -13.430 -5.282 1.00 71.12 117 SER A CA 1
ATOM 915 C C . SER A 1 117 ? 3.875 -13.006 -6.691 1.00 71.12 117 SER A C 1
ATOM 917 O O . SER A 1 117 ? 4.212 -11.919 -7.159 1.00 71.12 117 SER A O 1
ATOM 919 N N . ASP A 1 118 ? 3.059 -13.838 -7.350 1.00 77.38 118 ASP A N 1
ATOM 920 C CA . ASP A 1 118 ? 2.408 -13.506 -8.633 1.00 77.38 118 ASP A CA 1
ATOM 921 C C . ASP A 1 118 ? 1.516 -12.249 -8.528 1.00 77.38 118 ASP A C 1
ATOM 923 O O . ASP A 1 118 ? 1.096 -11.664 -9.525 1.00 77.38 118 ASP A O 1
ATOM 927 N N . LEU A 1 119 ? 1.179 -11.847 -7.309 1.00 79.31 119 LEU A N 1
ATOM 928 C CA . LEU A 1 119 ? 0.305 -10.731 -7.010 1.00 79.31 119 LEU A CA 1
ATOM 929 C C . LEU A 1 119 ? 0.964 -9.370 -7.253 1.00 79.31 119 LEU A C 1
ATOM 931 O O . LEU A 1 119 ? 0.314 -8.462 -7.762 1.00 79.31 119 LEU A O 1
ATOM 935 N N . MET A 1 120 ? 2.267 -9.259 -7.008 1.00 89.31 120 MET A N 1
ATOM 936 C CA . MET A 1 120 ? 3.055 -8.077 -7.367 1.00 89.31 120 MET A CA 1
ATOM 937 C C . MET A 1 120 ? 3.722 -8.242 -8.743 1.00 89.31 120 MET A C 1
ATOM 939 O O . MET A 1 120 ? 4.782 -7.682 -9.009 1.00 89.31 120 MET A O 1
ATOM 943 N N . ALA A 1 121 ? 3.108 -8.997 -9.664 1.00 88.06 121 ALA A N 1
ATOM 944 C CA . ALA A 1 121 ? 3.691 -9.260 -10.981 1.00 88.06 121 ALA A CA 1
ATOM 945 C C . ALA A 1 121 ? 3.980 -7.982 -11.785 1.00 88.06 121 ALA A C 1
ATOM 947 O O . ALA A 1 121 ? 5.012 -7.911 -12.448 1.00 88.06 121 ALA A O 1
ATOM 948 N N . TYR A 1 122 ? 3.112 -6.964 -11.735 1.00 91.00 122 TYR A N 1
ATOM 949 C CA . TYR A 1 122 ? 3.378 -5.694 -12.428 1.00 91.00 122 TYR A CA 1
ATOM 950 C C . TYR A 1 122 ? 4.603 -4.978 -11.867 1.00 91.00 122 TYR A C 1
ATOM 952 O O . TYR A 1 122 ? 5.400 -4.447 -12.632 1.00 91.00 122 TYR A O 1
ATOM 960 N N . TRP A 1 123 ? 4.785 -5.025 -10.549 1.00 93.56 123 TRP A N 1
ATOM 961 C CA . TRP A 1 123 ? 5.945 -4.446 -9.886 1.00 93.56 123 TRP A CA 1
ATOM 962 C C . TRP A 1 123 ? 7.239 -5.162 -10.298 1.00 93.56 123 TRP A C 1
ATOM 964 O O . TRP A 1 123 ? 8.171 -4.526 -10.785 1.00 93.56 123 TRP A O 1
ATOM 974 N N . HIS A 1 124 ? 7.254 -6.499 -10.237 1.00 90.25 124 HIS A N 1
ATOM 975 C CA . HIS A 1 124 ? 8.393 -7.312 -10.687 1.00 90.25 124 HIS A CA 1
ATOM 976 C C . HIS A 1 124 ? 8.762 -7.046 -12.142 1.00 90.25 124 HIS A C 1
ATOM 978 O O . HIS A 1 124 ? 9.933 -6.896 -12.493 1.00 90.25 124 HIS A O 1
ATOM 984 N N . ASN A 1 125 ? 7.755 -7.013 -13.012 1.00 90.69 125 ASN A N 1
ATOM 985 C CA . ASN A 1 125 ? 7.971 -6.816 -14.437 1.00 90.69 125 ASN A CA 1
ATOM 986 C C . ASN A 1 125 ? 8.422 -5.390 -14.749 1.00 90.69 125 ASN A C 1
ATOM 988 O O . ASN A 1 125 ? 9.284 -5.226 -15.611 1.00 90.69 125 ASN A O 1
ATOM 992 N N . TYR A 1 126 ? 7.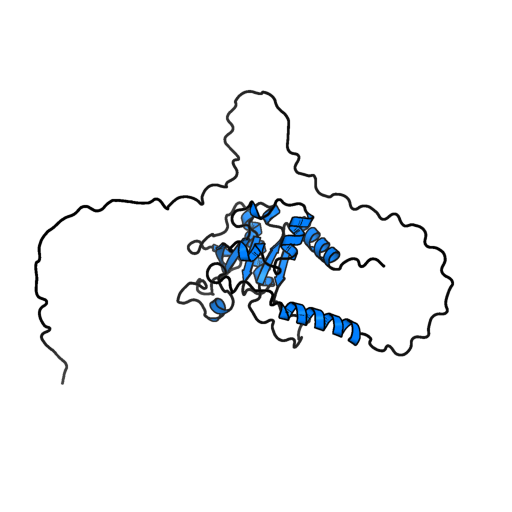915 -4.390 -14.024 1.00 93.19 126 TYR A N 1
ATOM 993 C CA . TYR A 1 126 ? 8.391 -3.016 -14.120 1.00 93.19 126 TYR A CA 1
ATOM 994 C C . TYR A 1 126 ? 9.889 -2.933 -13.831 1.00 93.19 126 TYR A C 1
ATOM 996 O O . TYR A 1 126 ? 10.662 -2.612 -14.736 1.00 93.19 126 TYR A O 1
ATOM 1004 N N . TYR A 1 127 ? 10.312 -3.330 -12.629 1.00 91.75 127 TYR A N 1
ATOM 1005 C CA . TYR A 1 127 ? 11.708 -3.216 -12.201 1.00 91.75 127 TYR A CA 1
ATOM 1006 C C . TYR A 1 127 ? 12.667 -4.051 -13.054 1.00 91.75 127 TYR A C 1
ATOM 1008 O O . TYR A 1 127 ? 13.758 -3.592 -13.402 1.00 91.75 127 TYR A O 1
ATOM 1016 N N . ARG A 1 128 ? 12.231 -5.231 -13.514 1.00 89.44 128 ARG A N 1
ATOM 1017 C CA . ARG A 1 128 ? 12.982 -6.020 -14.499 1.00 89.44 128 ARG A CA 1
ATOM 1018 C C . ARG A 1 128 ? 13.125 -5.291 -15.839 1.00 89.44 128 ARG A C 1
ATOM 1020 O O . ARG A 1 128 ? 14.196 -5.338 -16.437 1.00 89.44 128 ARG A O 1
ATOM 1027 N N . SER A 1 129 ? 12.065 -4.643 -16.327 1.00 89.25 129 SER A N 1
ATOM 1028 C CA . SER A 1 129 ? 12.057 -3.979 -17.640 1.00 89.25 129 SER A CA 1
ATOM 1029 C C . SER A 1 129 ? 12.959 -2.746 -17.699 1.00 89.25 129 SER A C 1
ATOM 1031 O O . SER A 1 129 ? 13.593 -2.507 -18.728 1.00 89.25 129 SER A O 1
ATOM 1033 N N . VAL A 1 130 ? 13.076 -2.006 -16.593 1.00 89.38 130 VAL A N 1
ATOM 1034 C CA . VAL A 1 130 ? 13.957 -0.831 -16.488 1.00 89.38 130 VAL A CA 1
ATOM 1035 C C . VAL A 1 130 ? 15.397 -1.197 -16.103 1.00 89.38 130 VAL A C 1
ATOM 1037 O O . VAL A 1 130 ? 16.270 -0.334 -16.084 1.00 89.38 130 VAL A O 1
ATOM 1040 N N . GLY A 1 131 ? 15.678 -2.485 -15.866 1.00 88.62 131 GLY A N 1
ATOM 1041 C CA . GLY A 1 131 ? 17.015 -2.981 -15.541 1.00 88.62 131 GLY A CA 1
ATOM 1042 C C . GLY A 1 131 ? 17.479 -2.605 -14.135 1.00 88.62 131 GLY A C 1
ATOM 1043 O O . GLY A 1 131 ? 18.675 -2.386 -13.934 1.00 88.62 131 GLY A O 1
ATOM 1044 N N . TRP A 1 132 ? 16.544 -2.504 -13.188 1.00 85.69 132 TRP A N 1
ATOM 1045 C CA . TRP A 1 132 ? 16.859 -2.278 -11.780 1.00 85.69 132 TRP A CA 1
ATOM 1046 C C . TRP A 1 132 ? 17.695 -3.447 -11.222 1.00 85.69 132 TRP A C 1
ATOM 1048 O O . TRP A 1 132 ? 17.522 -4.577 -11.697 1.00 85.69 132 TRP A O 1
ATOM 1058 N N . PRO A 1 133 ? 18.612 -3.211 -10.259 1.00 82.38 133 PRO A N 1
ATOM 1059 C CA . PRO A 1 133 ? 19.372 -4.281 -9.612 1.00 82.38 133 PRO A CA 1
ATOM 1060 C C . PRO A 1 133 ? 18.475 -5.386 -9.050 1.00 82.38 133 PRO A C 1
ATOM 1062 O O . PRO A 1 133 ? 17.277 -5.178 -8.836 1.00 82.38 133 PRO A O 1
ATOM 1065 N N . ALA A 1 134 ? 19.067 -6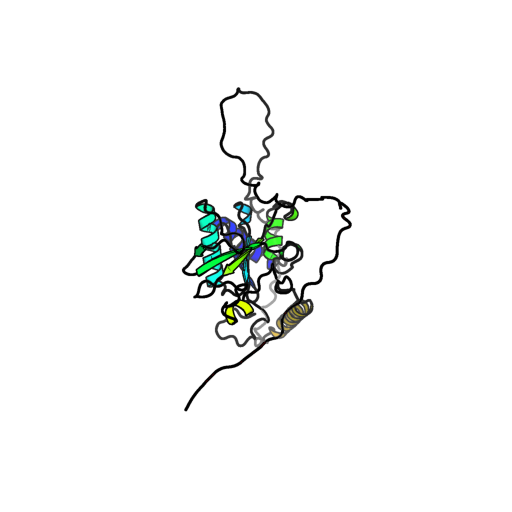.560 -8.809 1.00 74.19 134 ALA A N 1
ATOM 1066 C CA . ALA A 1 134 ? 18.355 -7.654 -8.165 1.00 74.19 134 ALA A CA 1
ATOM 1067 C C . ALA A 1 134 ? 17.764 -7.140 -6.849 1.00 74.19 134 ALA A C 1
ATOM 1069 O O . ALA A 1 134 ? 18.470 -6.595 -6.004 1.00 74.19 134 ALA A O 1
ATOM 1070 N N . ILE A 1 135 ? 16.446 -7.258 -6.715 1.00 72.50 135 ILE A N 1
ATOM 1071 C CA . ILE A 1 135 ? 15.720 -6.702 -5.572 1.00 72.50 135 ILE A CA 1
ATOM 1072 C C . ILE A 1 135 ? 16.212 -7.331 -4.256 1.00 72.50 135 ILE A C 1
ATOM 1074 O O . ILE A 1 135 ? 16.188 -6.678 -3.217 1.00 72.50 135 ILE A O 1
ATOM 1078 N N . ASP A 1 136 ? 16.739 -8.555 -4.331 1.00 70.81 136 ASP A N 1
ATOM 1079 C CA . ASP A 1 136 ? 17.344 -9.305 -3.227 1.00 70.81 136 ASP A CA 1
ATOM 1080 C C . ASP A 1 136 ? 18.504 -8.559 -2.527 1.00 70.81 136 ASP A C 1
ATOM 1082 O O . ASP A 1 136 ? 18.886 -8.927 -1.418 1.00 70.81 136 ASP A O 1
ATOM 1086 N N . ASP A 1 137 ? 19.055 -7.504 -3.140 1.00 75.06 137 ASP A N 1
ATOM 1087 C CA . ASP A 1 137 ? 20.125 -6.683 -2.562 1.00 75.06 137 ASP A CA 1
ATOM 1088 C C . ASP A 1 137 ? 19.619 -5.601 -1.575 1.00 75.06 137 ASP A C 1
ATOM 1090 O O . ASP A 1 137 ? 20.434 -4.898 -0.970 1.00 75.06 137 ASP A O 1
ATOM 1094 N N . PHE A 1 138 ? 18.301 -5.431 -1.399 1.00 67.06 138 PHE A N 1
ATOM 1095 C CA . PHE A 1 138 ? 17.710 -4.374 -0.565 1.00 67.06 138 PHE A CA 1
ATOM 1096 C C . PHE A 1 138 ? 17.097 -4.908 0.738 1.00 67.06 138 PHE A C 1
ATOM 1098 O O . PHE A 1 138 ? 16.355 -5.886 0.745 1.00 67.06 138 PHE A O 1
ATOM 1105 N N . GLU A 1 139 ? 17.349 -4.208 1.848 1.00 66.06 139 GLU A N 1
ATOM 1106 C CA . GLU A 1 139 ? 16.703 -4.469 3.139 1.00 66.06 139 GLU A CA 1
ATOM 1107 C C . GLU A 1 139 ? 15.289 -3.854 3.135 1.00 66.06 139 GLU A C 1
ATOM 1109 O O . GLU A 1 139 ? 15.147 -2.635 3.054 1.00 66.06 139 GLU A O 1
ATOM 1114 N N . ALA A 1 140 ? 14.251 -4.699 3.192 1.00 63.88 140 ALA A N 1
ATOM 1115 C CA . ALA A 1 140 ? 12.831 -4.322 3.245 1.00 63.88 140 ALA A CA 1
ATOM 1116 C C . ALA A 1 140 ? 12.357 -3.364 2.120 1.00 63.88 140 ALA A C 1
ATOM 1118 O O . ALA A 1 140 ? 11.912 -2.246 2.393 1.00 63.88 140 ALA A O 1
ATOM 1119 N N . PRO A 1 141 ? 12.368 -3.795 0.841 1.00 83.31 141 PRO A N 1
ATOM 1120 C CA . PRO A 1 141 ? 11.901 -2.970 -0.274 1.00 83.31 141 PRO A CA 1
ATOM 1121 C C . PRO A 1 141 ? 10.387 -2.727 -0.251 1.00 83.31 141 PRO A C 1
ATOM 1123 O O . PRO A 1 141 ? 9.900 -1.932 -1.051 1.00 83.31 141 PRO A O 1
ATOM 1126 N N . VAL A 1 142 ? 9.641 -3.400 0.632 1.00 94.50 142 VAL A N 1
ATOM 1127 C CA . VAL A 1 142 ? 8.194 -3.245 0.780 1.00 94.50 142 VAL A CA 1
ATOM 1128 C C . VAL A 1 142 ? 7.822 -3.128 2.259 1.00 94.50 142 VAL A C 1
ATOM 1130 O O . VAL A 1 142 ? 8.229 -3.945 3.087 1.00 94.50 142 VAL A O 1
ATOM 1133 N N . VAL A 1 143 ? 6.998 -2.135 2.582 1.00 96.50 143 VAL A N 1
ATOM 1134 C CA . VAL A 1 143 ? 6.390 -1.933 3.902 1.00 96.50 143 VAL A CA 1
ATOM 1135 C C . VAL A 1 143 ? 4.870 -1.915 3.786 1.00 96.50 143 VAL A C 1
ATOM 1137 O O . VAL A 1 143 ? 4.312 -1.468 2.783 1.00 96.50 143 VAL A O 1
ATOM 1140 N N . GLN A 1 144 ? 4.178 -2.395 4.815 1.00 97.25 144 GLN A N 1
ATOM 1141 C CA . GLN A 1 144 ? 2.733 -2.266 4.923 1.00 97.25 144 GLN A CA 1
ATOM 1142 C C . GLN A 1 144 ? 2.426 -0.978 5.672 1.00 97.25 144 GLN A C 1
ATOM 1144 O O . GLN A 1 144 ? 2.845 -0.821 6.816 1.00 97.25 144 GLN A O 1
ATOM 1149 N N . LEU A 1 145 ? 1.666 -0.079 5.053 1.00 98.00 145 LEU A N 1
ATOM 1150 C CA . LEU A 1 145 ? 1.082 1.065 5.742 1.00 98.00 145 LEU A CA 1
ATOM 1151 C C . LEU A 1 145 ? -0.222 0.604 6.396 1.00 98.00 145 LEU A C 1
ATOM 1153 O O . LEU A 1 145 ? -1.160 0.176 5.719 1.00 98.00 145 LEU A O 1
ATOM 1157 N N . VAL A 1 146 ? -0.236 0.660 7.726 1.00 98.12 146 VAL A N 1
ATOM 1158 C CA . VAL A 1 146 ? -1.330 0.205 8.580 1.00 98.12 146 VAL A CA 1
ATOM 1159 C C . VAL A 1 146 ? -2.094 1.420 9.089 1.00 98.12 146 VAL A C 1
ATOM 1161 O O . VAL A 1 146 ? -1.501 2.392 9.554 1.00 98.12 146 VAL A O 1
ATOM 1164 N N . ILE A 1 147 ? -3.414 1.365 8.977 1.00 98.19 147 ILE A N 1
ATOM 1165 C CA . ILE A 1 147 ? -4.359 2.417 9.348 1.00 98.19 147 ILE A CA 1
ATOM 1166 C C . ILE A 1 147 ? -4.975 2.086 10.707 1.00 98.19 147 ILE A C 1
ATOM 1168 O O . ILE A 1 147 ? -5.402 0.950 10.922 1.00 98.19 147 ILE A O 1
ATOM 1172 N N . ALA A 1 148 ? -5.051 3.073 11.594 1.00 98.31 148 ALA A N 1
ATOM 1173 C CA . ALA A 1 148 ? -5.793 2.983 12.842 1.00 98.31 148 ALA A CA 1
ATOM 1174 C C . ALA A 1 148 ? -7.299 3.231 12.638 1.00 98.31 148 ALA A C 1
ATOM 1176 O O . ALA A 1 148 ? -7.718 3.867 11.668 1.00 98.31 148 ALA A O 1
ATOM 1177 N N . ASP A 1 149 ? -8.115 2.762 13.578 1.00 98.19 149 ASP A N 1
ATOM 1178 C CA . ASP A 1 149 ? -9.536 3.091 13.648 1.00 98.19 149 ASP A CA 1
ATOM 1179 C C . ASP A 1 149 ? -9.769 4.564 14.040 1.00 98.19 149 ASP A C 1
ATOM 1181 O O . ASP A 1 149 ? -8.839 5.329 14.309 1.00 98.19 149 ASP A O 1
ATOM 1185 N N . SER A 1 150 ? -11.035 4.985 14.103 1.00 97.31 150 SER A N 1
ATOM 1186 C CA . SER A 1 150 ? -11.397 6.361 14.474 1.00 97.31 150 SER A CA 1
ATOM 1187 C C . SER A 1 150 ? -10.995 6.758 15.902 1.00 97.31 150 SER A C 1
ATOM 1189 O O . SER A 1 150 ? -11.063 7.935 16.244 1.00 97.31 150 SER A O 1
ATOM 1191 N N . ALA A 1 151 ? -10.616 5.797 16.748 1.00 97.62 151 ALA A N 1
ATOM 1192 C CA . ALA A 1 151 ? -10.106 6.019 18.098 1.00 97.62 151 ALA A CA 1
ATOM 1193 C C . ALA A 1 151 ? -8.568 5.909 18.173 1.00 97.62 151 ALA A C 1
ATOM 1195 O O . ALA A 1 151 ? -8.005 5.967 19.266 1.00 97.62 151 ALA A O 1
ATOM 1196 N N . GLY A 1 152 ? -7.881 5.780 17.033 1.00 97.38 152 GLY A N 1
ATOM 1197 C CA . GLY A 1 152 ? -6.424 5.703 16.961 1.00 97.38 152 GLY A CA 1
ATOM 1198 C C . GLY A 1 152 ? -5.847 4.341 17.357 1.00 97.38 152 GLY A C 1
ATOM 1199 O O . GLY A 1 152 ? -4.677 4.284 17.733 1.00 97.38 152 GLY A O 1
ATOM 1200 N N . ARG A 1 153 ? -6.644 3.266 17.287 1.00 98.31 153 ARG A N 1
ATOM 1201 C CA . ARG A 1 153 ? -6.233 1.888 17.606 1.00 98.31 153 ARG A CA 1
ATOM 1202 C C . ARG A 1 153 ? -5.928 1.101 16.335 1.00 98.31 153 ARG A C 1
ATOM 1204 O O . ARG A 1 153 ? -6.689 1.147 15.372 1.00 98.31 153 ARG A O 1
ATOM 1211 N N . PHE A 1 154 ? -4.821 0.377 16.327 1.00 98.12 154 PHE A N 1
ATOM 1212 C CA . PHE A 1 154 ? -4.363 -0.449 15.211 1.00 98.12 154 PHE A CA 1
ATOM 1213 C C . PHE A 1 154 ? -4.855 -1.897 15.326 1.00 98.12 154 PHE A C 1
ATOM 1215 O O . PHE A 1 154 ? -5.280 -2.308 16.400 1.00 98.12 154 PHE A O 1
ATOM 1222 N N . PRO A 1 155 ? -4.778 -2.720 14.261 1.00 97.62 155 PRO A N 1
ATOM 1223 C CA . PRO A 1 155 ? -5.266 -4.106 14.281 1.00 97.62 155 PRO A CA 1
ATOM 1224 C C . PRO A 1 155 ? -4.711 -5.002 15.403 1.00 97.62 155 PRO A C 1
ATOM 1226 O O . PRO A 1 155 ? -5.376 -5.957 15.787 1.00 97.62 155 PRO A O 1
ATOM 1229 N N . TRP A 1 156 ? -3.520 -4.710 15.939 1.00 97.50 156 TRP A N 1
ATOM 1230 C CA . TRP A 1 156 ? -2.934 -5.445 17.072 1.00 97.50 156 TRP A CA 1
ATOM 1231 C C . TRP A 1 156 ? -3.382 -4.941 18.449 1.00 97.50 156 TRP A C 1
ATOM 1233 O O . TRP A 1 156 ? -3.084 -5.582 19.458 1.00 97.50 156 TRP A O 1
ATOM 1243 N N . ASP A 1 157 ? -4.056 -3.796 18.519 1.00 97.75 157 ASP A N 1
ATOM 1244 C CA . ASP A 1 157 ? -4.555 -3.262 19.778 1.00 97.75 157 ASP A CA 1
ATOM 1245 C C . ASP A 1 157 ? -5.815 -4.020 20.203 1.00 97.75 157 ASP A C 1
ATOM 1247 O O . ASP A 1 157 ? -6.719 -4.266 19.405 1.00 97.75 157 ASP A O 1
ATOM 1251 N N . TYR A 1 158 ? -5.891 -4.359 21.491 1.00 96.88 158 TYR A N 1
ATOM 1252 C CA . TYR A 1 158 ? -6.962 -5.191 22.051 1.00 96.88 158 TYR A CA 1
ATOM 1253 C C . TYR A 1 158 ? -8.376 -4.645 21.775 1.00 96.88 158 TYR A C 1
ATOM 1255 O O . TYR A 1 158 ? -9.287 -5.420 21.498 1.00 96.88 158 TYR A O 1
ATOM 1263 N N . ASP A 1 159 ? -8.543 -3.320 21.814 1.00 97.62 159 ASP A N 1
ATOM 1264 C CA . ASP A 1 159 ? -9.836 -2.648 21.629 1.00 97.62 159 ASP A CA 1
ATOM 1265 C C . ASP A 1 159 ? -10.058 -2.122 20.199 1.00 97.62 159 ASP A C 1
ATOM 1267 O O . ASP A 1 159 ? -10.923 -1.271 19.993 1.00 97.62 159 ASP A O 1
ATOM 1271 N N . CYS A 1 160 ? -9.264 -2.555 19.216 1.00 98.31 160 CYS A N 1
ATOM 1272 C CA . CYS A 1 160 ? -9.435 -2.139 17.824 1.00 98.31 160 CYS A CA 1
ATOM 1273 C C . CYS A 1 160 ? -10.833 -2.490 17.296 1.00 98.31 160 CYS A C 1
ATOM 1275 O O . CYS A 1 160 ? -11.382 -3.545 17.622 1.00 98.31 160 CYS A O 1
ATOM 1277 N N . ASP A 1 161 ? -11.397 -1.614 16.459 1.00 98.12 161 ASP A N 1
ATOM 1278 C CA . ASP A 1 161 ? -12.623 -1.900 15.713 1.00 98.12 161 ASP A CA 1
ATOM 1279 C C . ASP A 1 161 ? -12.537 -3.286 15.027 1.00 98.12 161 ASP A C 1
ATOM 1281 O O . ASP A 1 161 ? -11.667 -3.493 14.169 1.00 98.12 161 ASP A O 1
ATOM 1285 N N . PRO A 1 162 ? -13.423 -4.245 15.372 1.00 97.06 162 PRO A N 1
ATOM 1286 C CA . PRO A 1 162 ? -13.373 -5.598 14.824 1.00 97.06 162 PRO A CA 1
ATOM 1287 C C . PRO A 1 162 ? -13.525 -5.629 13.298 1.00 97.06 162 PRO A C 1
ATOM 1289 O O . PRO A 1 162 ? -12.922 -6.490 12.651 1.00 97.06 162 PRO A O 1
ATOM 1292 N N . ASP A 1 163 ? -14.260 -4.684 12.704 1.00 95.50 163 ASP A N 1
ATOM 1293 C CA . ASP A 1 163 ? -14.429 -4.608 11.250 1.00 95.50 163 ASP A CA 1
ATOM 1294 C C . ASP A 1 163 ? -13.150 -4.126 10.560 1.00 95.50 163 ASP A C 1
ATOM 1296 O O . ASP A 1 163 ? -12.850 -4.525 9.429 1.00 95.50 163 ASP A O 1
ATOM 1300 N N . LEU A 1 164 ? -12.376 -3.255 11.211 1.00 95.62 164 LEU A N 1
ATOM 1301 C CA . LEU A 1 164 ? -11.066 -2.847 10.713 1.00 95.62 164 LEU A CA 1
ATOM 1302 C C . LEU A 1 164 ? -10.050 -3.977 10.877 1.00 95.62 164 LEU A C 1
ATOM 1304 O O . LEU A 1 164 ? -9.355 -4.298 9.913 1.00 95.62 164 LEU A O 1
ATOM 1308 N N . HIS A 1 165 ? -10.002 -4.602 12.055 1.00 95.62 165 HIS A N 1
ATOM 1309 C CA . HIS A 1 165 ? -9.122 -5.735 12.344 1.00 95.62 165 HIS A CA 1
ATOM 1310 C C . HIS A 1 165 ? -9.328 -6.866 11.323 1.00 95.62 165 HIS A C 1
ATOM 1312 O O . HIS A 1 165 ? -8.364 -7.335 10.720 1.00 95.62 165 HIS A O 1
ATOM 1318 N N . ALA A 1 166 ? -10.578 -7.239 11.031 1.00 93.06 166 ALA A N 1
ATOM 1319 C CA . ALA A 1 166 ? -10.878 -8.286 10.055 1.00 93.06 166 ALA A CA 1
ATOM 1320 C C . ALA A 1 166 ? -10.487 -7.913 8.611 1.00 93.06 166 ALA A C 1
ATOM 1322 O O . ALA A 1 166 ? -10.100 -8.783 7.828 1.00 93.06 166 ALA A O 1
ATOM 1323 N N . ARG A 1 167 ? -10.599 -6.634 8.227 1.00 92.62 167 ARG A N 1
ATOM 1324 C CA . ARG A 1 167 ? -10.306 -6.172 6.857 1.00 92.62 167 ARG A CA 1
ATOM 1325 C C . ARG A 1 167 ? -8.835 -5.864 6.610 1.00 92.62 167 ARG A C 1
ATOM 1327 O O . ARG A 1 167 ? -8.412 -5.901 5.456 1.00 92.62 167 ARG A O 1
ATOM 1334 N N . GLN A 1 168 ? -8.076 -5.546 7.651 1.00 95.19 168 GLN A N 1
ATOM 1335 C CA . GLN A 1 168 ? -6.679 -5.136 7.567 1.00 95.19 168 GLN A CA 1
ATOM 1336 C C . GLN A 1 168 ? -5.793 -6.079 8.389 1.00 95.19 168 GLN A C 1
ATOM 1338 O O . GLN A 1 168 ? -5.258 -5.695 9.431 1.00 95.19 168 GLN A O 1
ATOM 1343 N N . PRO A 1 169 ? -5.618 -7.324 7.928 1.00 94.62 169 PRO A N 1
ATOM 1344 C CA . PRO A 1 169 ? -4.634 -8.204 8.524 1.00 94.62 169 PRO A CA 1
ATOM 1345 C C . PRO A 1 169 ? -3.225 -7.621 8.359 1.00 94.62 169 PRO A C 1
ATOM 1347 O O . PRO A 1 169 ? -2.883 -7.012 7.337 1.00 94.62 169 PRO A O 1
ATOM 1350 N N . VAL A 1 170 ? -2.408 -7.810 9.388 1.00 96.19 170 VAL A N 1
ATOM 1351 C CA . VAL A 1 170 ? -1.022 -7.345 9.431 1.00 96.19 170 VAL A CA 1
ATOM 1352 C C . VAL A 1 170 ? -0.144 -8.458 8.880 1.00 96.19 170 VAL A C 1
ATOM 1354 O O . VAL A 1 170 ? -0.070 -9.538 9.456 1.00 96.19 170 VAL A O 1
ATOM 1357 N N . ILE A 1 171 ? 0.497 -8.209 7.741 1.00 94.19 171 ILE A N 1
ATOM 1358 C CA . ILE A 1 171 ? 1.214 -9.233 6.970 1.00 94.19 171 ILE A CA 1
ATOM 1359 C C . ILE A 1 171 ? 2.410 -9.784 7.757 1.00 94.19 171 ILE A C 1
ATOM 1361 O O . ILE A 1 171 ? 2.753 -10.950 7.601 1.00 94.19 171 ILE A O 1
ATOM 1365 N N . GLU A 1 172 ? 3.017 -8.962 8.618 1.00 93.88 172 GLU A N 1
ATOM 1366 C CA . GLU A 1 172 ? 4.064 -9.391 9.554 1.00 93.88 172 GLU A CA 1
ATOM 1367 C C . GLU A 1 172 ? 3.570 -10.470 10.539 1.00 93.88 172 GLU A C 1
ATOM 1369 O O . GLU A 1 172 ? 4.327 -11.380 10.874 1.00 93.88 172 GLU A O 1
ATOM 1374 N N . ASP A 1 173 ? 2.312 -10.380 10.988 1.00 93.56 173 ASP A N 1
ATOM 1375 C CA . ASP A 1 173 ? 1.711 -11.306 11.958 1.00 93.56 173 ASP A CA 1
ATOM 1376 C C . ASP A 1 173 ? 1.111 -12.548 11.286 1.00 93.56 173 ASP A C 1
ATOM 1378 O O . ASP A 1 173 ? 1.133 -13.644 11.852 1.00 93.56 173 ASP A O 1
ATOM 1382 N N . ASP A 1 174 ? 0.567 -12.384 10.079 1.00 88.75 174 ASP A N 1
ATOM 1383 C CA . ASP A 1 174 ? -0.073 -13.451 9.320 1.00 88.75 174 ASP A CA 1
ATOM 1384 C C . ASP A 1 174 ? 0.237 -13.355 7.820 1.00 88.75 174 ASP A C 1
ATOM 1386 O O . ASP A 1 174 ? -0.507 -12.786 7.022 1.00 88.75 174 ASP A O 1
ATOM 1390 N N . ASP A 1 175 ? 1.305 -14.018 7.386 1.00 84.19 175 ASP A N 1
ATOM 1391 C CA . ASP A 1 175 ? 1.631 -14.153 5.965 1.00 84.19 175 ASP A CA 1
ATOM 1392 C C . ASP A 1 175 ? 0.593 -14.939 5.152 1.00 84.19 175 ASP A C 1
ATOM 1394 O O . ASP A 1 175 ? 0.663 -14.969 3.921 1.00 84.19 175 ASP A O 1
ATOM 1398 N N . SER A 1 176 ? -0.345 -15.644 5.792 1.00 81.44 176 SER A N 1
ATOM 1399 C CA . SER A 1 176 ? -1.461 -16.261 5.072 1.00 81.44 176 SER A CA 1
ATOM 1400 C C . SER A 1 176 ? -2.498 -15.227 4.637 1.00 81.44 176 SER A C 1
ATOM 1402 O O . SER A 1 176 ? -3.213 -15.458 3.657 1.00 81.44 176 SER A O 1
ATOM 1404 N N . ALA A 1 177 ? -2.515 -14.068 5.299 1.00 79.69 177 ALA A N 1
ATOM 1405 C CA . ALA A 1 177 ? -3.300 -12.919 4.900 1.00 79.69 177 ALA A CA 1
ATOM 1406 C C . ALA A 1 177 ? -2.743 -12.219 3.660 1.00 79.69 177 ALA A C 1
ATOM 1408 O O . ALA A 1 177 ? -3.493 -11.544 2.946 1.00 79.69 177 ALA A O 1
ATOM 1409 N N . TRP A 1 178 ? -1.455 -12.423 3.357 1.00 81.31 178 TRP A N 1
ATOM 1410 C CA . TRP A 1 178 ? -0.942 -12.100 2.038 1.00 81.31 178 TRP A CA 1
ATOM 1411 C C . TRP A 1 178 ? -1.696 -12.947 1.015 1.00 81.31 178 TRP A C 1
ATOM 1413 O O . TRP A 1 178 ? -1.659 -14.184 1.097 1.00 81.31 178 TRP A O 1
ATOM 1423 N N . PRO A 1 179 ? -2.406 -12.335 0.051 1.00 71.44 179 PRO A N 1
ATOM 1424 C CA . PRO A 1 179 ? -3.288 -13.118 -0.776 1.00 71.44 179 PRO A CA 1
ATOM 1425 C C . PRO A 1 179 ? -2.448 -14.136 -1.556 1.00 71.44 179 PRO A C 1
ATOM 1427 O O . PRO A 1 179 ? -1.422 -13.849 -2.167 1.00 71.44 179 PRO A O 1
ATOM 1430 N N . ARG A 1 180 ? -2.832 -15.404 -1.485 1.00 71.31 180 ARG A N 1
ATOM 1431 C CA . ARG A 1 180 ? -2.181 -16.432 -2.292 1.00 71.31 180 ARG A CA 1
ATOM 1432 C C . ARG A 1 180 ? -2.978 -16.561 -3.560 1.00 71.31 180 ARG A C 1
ATOM 1434 O O . ARG A 1 180 ? -4.197 -16.747 -3.522 1.00 71.31 180 ARG A O 1
ATOM 1441 N N . TRP A 1 181 ? -2.304 -16.494 -4.704 1.00 64.56 181 TRP A N 1
ATOM 1442 C CA . TRP A 1 181 ? -2.966 -16.819 -5.954 1.00 64.56 181 TRP A CA 1
ATOM 1443 C C . TRP A 1 181 ? -3.365 -18.294 -5.904 1.00 64.56 181 TRP A C 1
ATOM 1445 O O . TRP A 1 181 ? -2.577 -19.202 -6.166 1.00 64.56 181 TRP A O 1
ATOM 1455 N N . ASN A 1 182 ? -4.621 -18.559 -5.555 1.00 61.88 182 ASN A N 1
ATOM 1456 C CA . ASN A 1 182 ? -5.176 -19.894 -5.638 1.00 61.88 182 ASN A CA 1
ATOM 1457 C C . ASN A 1 182 ? -5.049 -20.347 -7.105 1.00 61.88 182 ASN A C 1
ATOM 1459 O O . ASN A 1 182 ? -5.641 -19.745 -8.007 1.00 61.88 182 ASN A O 1
ATOM 1463 N N . ARG A 1 183 ? -4.286 -21.418 -7.374 1.00 61.91 183 ARG A N 1
ATOM 1464 C CA . ARG A 1 183 ? -4.153 -21.991 -8.730 1.00 61.91 183 ARG A CA 1
ATOM 1465 C C . ARG A 1 183 ? -5.520 -22.256 -9.379 1.00 61.91 183 ARG A C 1
ATOM 1467 O O . ARG A 1 183 ? -5.646 -22.151 -10.601 1.00 61.91 183 ARG A O 1
ATOM 1474 N N . ALA A 1 184 ? -6.552 -22.561 -8.592 1.00 61.81 184 ALA A N 1
ATOM 1475 C CA . ALA A 1 184 ? -7.930 -22.692 -9.052 1.00 61.81 184 ALA A CA 1
ATOM 1476 C C . ALA A 1 184 ? -8.515 -21.367 -9.571 1.00 61.81 184 ALA A C 1
ATOM 1478 O O . ALA A 1 184 ? -9.173 -21.397 -10.608 1.00 61.81 184 ALA A O 1
ATOM 1479 N N . SER A 1 185 ? -8.204 -20.215 -8.965 1.00 63.81 185 SER A N 1
ATOM 1480 C CA . SER A 1 185 ? -8.603 -18.882 -9.455 1.00 63.81 185 SER A CA 1
ATOM 1481 C C . SER A 1 185 ? -7.945 -18.534 -10.795 1.00 63.81 185 SER A C 1
ATOM 1483 O O . SER A 1 185 ? -8.571 -17.955 -11.683 1.00 63.81 185 SER A O 1
ATOM 1485 N N . ARG A 1 186 ? -6.689 -18.950 -11.019 1.00 65.38 186 ARG A N 1
ATOM 1486 C CA . ARG A 1 186 ? -6.045 -18.810 -12.342 1.00 65.38 186 ARG A CA 1
ATOM 1487 C C . ARG A 1 186 ? -6.743 -19.676 -13.390 1.00 65.38 186 ARG A C 1
ATOM 1489 O O . ARG A 1 186 ? -7.023 -19.211 -14.496 1.00 65.38 186 ARG A O 1
ATOM 1496 N N . ARG A 1 187 ? -7.065 -20.925 -13.038 1.00 66.44 187 ARG A N 1
ATOM 1497 C CA . ARG A 1 187 ? -7.792 -21.851 -13.921 1.00 66.44 187 ARG A CA 1
ATOM 1498 C C . ARG A 1 187 ? -9.214 -21.370 -14.209 1.00 66.44 187 ARG A C 1
ATOM 1500 O O . ARG A 1 187 ? -9.652 -21.500 -15.350 1.00 66.44 187 ARG A O 1
ATOM 1507 N N . SER A 1 188 ? -9.925 -20.804 -13.233 1.00 64.62 188 SER A N 1
ATOM 1508 C CA . SER A 1 188 ? -11.276 -20.265 -13.429 1.00 64.62 188 SER A CA 1
ATOM 1509 C C . SER A 1 188 ? -11.253 -19.042 -14.347 1.00 64.62 188 SER A C 1
ATOM 1511 O O . SER A 1 188 ? -12.000 -19.030 -15.324 1.00 64.62 188 SER A O 1
ATOM 1513 N N . ARG A 1 189 ? -10.322 -18.093 -14.154 1.00 64.56 189 ARG A N 1
ATOM 1514 C CA . ARG A 1 189 ? -10.135 -16.947 -15.065 1.00 64.56 189 ARG A CA 1
ATOM 1515 C C . ARG A 1 189 ? -9.746 -17.379 -16.476 1.00 64.56 189 ARG A C 1
ATOM 1517 O O . ARG A 1 189 ? -10.329 -16.897 -17.446 1.00 64.56 189 ARG A O 1
ATOM 1524 N N . GLN A 1 190 ? -8.822 -18.331 -16.623 1.00 67.19 190 GLN A N 1
ATOM 1525 C CA . GLN A 1 190 ? -8.459 -18.874 -17.939 1.00 67.19 190 GLN A CA 1
ATOM 1526 C C . GLN A 1 190 ? -9.641 -19.576 -18.625 1.00 67.19 190 GLN A C 1
ATOM 1528 O O . GLN A 1 190 ? -9.861 -19.378 -19.821 1.00 67.19 190 GLN A O 1
ATOM 1533 N N . ARG A 1 191 ? -10.437 -20.362 -17.886 1.00 72.75 191 ARG A N 1
ATOM 1534 C CA . ARG A 1 191 ? -11.655 -21.006 -18.412 1.00 72.75 191 ARG A CA 1
ATOM 1535 C C . ARG A 1 191 ? -12.726 -19.979 -18.782 1.00 72.75 191 ARG A C 1
ATOM 1537 O O . ARG A 1 191 ? -13.332 -20.107 -19.843 1.00 72.75 191 ARG A O 1
ATOM 1544 N N . GLY A 1 192 ? -12.921 -18.950 -17.960 1.00 67.25 192 GLY A N 1
ATOM 1545 C CA . GLY A 1 192 ? -13.826 -17.834 -18.232 1.00 67.25 192 GLY A CA 1
ATOM 1546 C C . GLY A 1 192 ? -13.436 -17.072 -19.498 1.00 67.25 192 GLY A C 1
ATOM 1547 O O . GLY A 1 192 ? -14.293 -16.812 -20.338 1.00 67.25 192 GLY A O 1
ATOM 1548 N N . ARG A 1 193 ? -12.138 -16.801 -19.697 1.00 64.38 193 ARG A N 1
ATOM 1549 C CA . ARG A 1 193 ? -11.615 -16.176 -20.925 1.00 64.38 193 ARG A CA 1
ATOM 1550 C C . ARG A 1 193 ? -11.849 -17.038 -22.166 1.00 64.38 193 ARG A C 1
ATOM 1552 O O . ARG A 1 193 ? -12.312 -16.508 -23.171 1.00 64.38 193 ARG A O 1
ATOM 1559 N N . ARG A 1 194 ? -11.607 -18.355 -22.095 1.00 68.88 194 ARG A N 1
ATOM 1560 C CA . ARG A 1 194 ? -11.912 -19.276 -23.211 1.00 68.88 194 ARG A CA 1
ATOM 1561 C C . ARG A 1 194 ? -13.398 -19.251 -23.571 1.00 68.88 194 ARG A C 1
ATOM 1563 O O . ARG A 1 194 ? -13.730 -19.099 -24.739 1.00 68.88 194 ARG A O 1
ATOM 1570 N N . ARG A 1 195 ? -14.279 -19.293 -22.566 1.00 63.31 195 ARG A N 1
ATOM 1571 C CA . ARG A 1 195 ? -15.731 -19.222 -22.782 1.00 63.31 195 ARG A CA 1
ATOM 1572 C C . ARG A 1 195 ? -16.180 -17.880 -23.356 1.00 63.31 195 ARG A C 1
ATOM 1574 O O . ARG A 1 195 ? -16.991 -17.890 -24.268 1.00 63.31 195 ARG A O 1
ATOM 1581 N N . ARG A 1 196 ? -15.645 -16.742 -22.892 1.00 58.31 196 ARG A N 1
ATOM 1582 C CA . ARG A 1 196 ? -15.981 -15.413 -23.449 1.00 58.31 196 ARG A CA 1
ATOM 1583 C C . ARG A 1 196 ? -15.483 -15.233 -24.885 1.00 58.31 196 ARG A C 1
ATOM 1585 O O . ARG A 1 196 ? -16.188 -14.630 -25.686 1.00 58.31 196 ARG A O 1
ATOM 1592 N N . GLY A 1 197 ? -14.328 -15.805 -25.234 1.00 56.03 197 GLY A N 1
ATOM 1593 C CA . GLY A 1 197 ? -13.860 -15.861 -26.624 1.00 56.03 197 GLY A CA 1
ATOM 1594 C C . GLY A 1 197 ? -14.789 -16.659 -27.552 1.00 56.03 197 GLY A C 1
ATOM 1595 O O . GLY A 1 197 ? -14.846 -16.381 -28.749 1.00 56.03 197 GLY A O 1
ATOM 1596 N N . GLU A 1 198 ? -15.556 -17.609 -27.007 1.00 55.31 198 GLU A N 1
ATOM 1597 C CA . GLU A 1 198 ? -16.556 -18.386 -27.750 1.00 55.31 198 GLU A CA 1
ATOM 1598 C C . GLU A 1 198 ? -17.960 -17.761 -27.715 1.00 55.31 198 GLU A C 1
ATOM 1600 O O . GLU A 1 198 ? -18.660 -17.786 -28.728 1.00 55.31 198 GLU A O 1
ATOM 1605 N N . SER A 1 199 ? -18.376 -17.157 -26.596 1.00 51.47 199 SER A N 1
ATOM 1606 C CA . SER A 1 199 ? -19.744 -16.661 -26.396 1.00 51.47 199 SER A CA 1
ATOM 1607 C C . SER A 1 199 ? -19.984 -15.222 -26.861 1.00 51.47 199 SER A C 1
ATOM 1609 O O . SER A 1 199 ? -21.131 -14.865 -27.112 1.00 51.47 199 SER A O 1
ATOM 1611 N N . PHE A 1 200 ? -18.938 -14.415 -27.078 1.00 46.25 200 PHE A N 1
ATOM 1612 C CA . PHE A 1 200 ? -19.058 -13.097 -27.723 1.00 46.25 200 PHE A CA 1
ATOM 1613 C C . PHE A 1 200 ? -18.943 -13.142 -29.256 1.00 46.25 200 PHE A C 1
ATOM 1615 O O . PHE A 1 200 ? -18.755 -12.115 -29.906 1.00 46.25 200 PHE A O 1
ATOM 1622 N N . ARG A 1 201 ? -19.166 -14.307 -29.882 1.00 47.91 201 ARG A N 1
ATOM 1623 C CA . ARG A 1 201 ? -19.760 -14.316 -31.227 1.00 47.91 201 ARG A CA 1
ATOM 1624 C C . ARG A 1 201 ? -21.250 -14.026 -31.092 1.00 47.91 201 ARG A C 1
ATOM 1626 O O . ARG A 1 201 ? -22.083 -14.898 -31.333 1.00 47.91 201 ARG A O 1
ATOM 1633 N N . CYS A 1 202 ? -21.592 -12.786 -30.741 1.00 43.09 202 CYS A N 1
ATOM 1634 C CA . CYS A 1 202 ? -22.904 -12.256 -31.076 1.00 43.09 202 CYS A CA 1
ATOM 1635 C C . CYS A 1 202 ? -23.088 -12.517 -32.572 1.00 43.09 202 CYS A C 1
ATOM 1637 O O . CYS A 1 202 ? -22.323 -12.005 -33.394 1.00 43.09 202 CYS A O 1
ATOM 1639 N N . ARG A 1 203 ? -24.037 -13.393 -32.921 1.00 43.84 203 ARG A N 1
ATOM 1640 C CA . ARG A 1 203 ? -24.476 -13.594 -34.300 1.00 43.84 203 ARG A CA 1
ATOM 1641 C C . ARG A 1 203 ? -25.045 -12.259 -34.762 1.00 43.84 203 ARG A C 1
ATOM 1643 O O . ARG A 1 203 ? -26.231 -12.001 -34.607 1.00 43.84 203 ARG A O 1
ATOM 1650 N N . HIS A 1 204 ? -24.187 -11.385 -35.276 1.00 45.03 204 HIS A N 1
ATOM 1651 C CA . HIS A 1 204 ? -24.645 -10.226 -36.012 1.00 45.03 204 HIS A CA 1
ATOM 1652 C C . HIS A 1 204 ? -25.478 -10.757 -37.183 1.00 45.03 204 HIS A C 1
ATOM 1654 O O . HIS A 1 204 ? -24.987 -11.636 -37.903 1.00 45.03 204 HIS A O 1
ATOM 1660 N N . PRO A 1 205 ? -26.715 -10.269 -37.380 1.00 45.38 205 PRO A N 1
ATOM 1661 C CA . PRO A 1 205 ? -27.469 -10.583 -38.577 1.00 45.38 205 PRO A CA 1
ATOM 1662 C C . PRO A 1 205 ? -26.605 -10.229 -39.786 1.00 45.38 205 PRO A C 1
ATOM 1664 O O . PRO A 1 205 ? -25.998 -9.159 -39.858 1.00 45.38 205 PRO A O 1
ATOM 1667 N N . SER A 1 206 ? -26.482 -11.216 -40.662 1.00 46.28 206 SER A N 1
ATOM 1668 C CA . SER A 1 206 ? -25.674 -11.297 -41.870 1.00 46.28 206 SER A CA 1
ATOM 1669 C C . SER A 1 206 ? -25.417 -9.937 -42.530 1.00 46.28 206 SER A C 1
ATOM 1671 O O . SER A 1 206 ? -26.201 -9.486 -43.360 1.00 46.28 206 SER A O 1
ATOM 1673 N N . ARG A 1 207 ? -24.287 -9.287 -42.220 1.00 47.53 207 ARG A N 1
ATOM 1674 C CA . ARG A 1 207 ? -23.785 -8.219 -43.093 1.00 47.53 207 ARG A CA 1
ATOM 1675 C C . ARG A 1 207 ? -23.335 -8.864 -44.413 1.00 47.53 207 ARG A C 1
ATOM 1677 O O . ARG A 1 207 ? -22.588 -9.848 -44.367 1.00 47.53 207 ARG A O 1
ATOM 1684 N N . PRO A 1 208 ? -23.775 -8.356 -45.577 1.00 51.53 208 PRO A N 1
ATOM 1685 C CA . PRO A 1 208 ? -23.386 -8.897 -46.872 1.00 51.53 208 PRO A CA 1
ATOM 1686 C C . PRO A 1 208 ? -21.863 -8.866 -47.017 1.00 51.53 208 PRO A C 1
ATOM 1688 O O . PRO A 1 208 ? -21.202 -7.876 -46.696 1.00 51.53 208 PRO A O 1
ATOM 1691 N N . ARG A 1 209 ? -21.304 -9.996 -47.460 1.00 47.31 209 ARG A N 1
ATOM 1692 C CA . ARG A 1 209 ? -19.864 -10.169 -47.666 1.00 47.31 209 ARG A CA 1
ATOM 1693 C C . ARG A 1 209 ? -19.366 -9.124 -48.675 1.00 47.31 209 ARG A C 1
ATOM 1695 O O . ARG A 1 209 ? -19.850 -9.135 -49.806 1.00 47.31 209 ARG A O 1
ATOM 1702 N N . PRO A 1 210 ? -18.382 -8.274 -48.335 1.00 49.81 210 PRO A N 1
ATOM 1703 C CA . PRO A 1 210 ? -17.760 -7.410 -49.324 1.00 49.81 210 PRO A CA 1
ATOM 1704 C C . PRO A 1 210 ? -17.021 -8.269 -50.356 1.00 49.81 210 PRO A C 1
ATOM 1706 O O . PRO A 1 210 ? -16.268 -9.188 -50.017 1.00 49.81 210 PRO A O 1
ATOM 1709 N N . SER A 1 211 ? -17.265 -7.975 -51.631 1.00 57.84 211 SER A N 1
ATOM 1710 C CA . SER A 1 211 ? -16.616 -8.603 -52.779 1.00 57.84 211 SER A CA 1
ATOM 1711 C C . SER A 1 211 ? -15.093 -8.549 -52.644 1.00 57.84 211 SER A C 1
ATOM 1713 O O . SER A 1 211 ? -14.518 -7.485 -52.399 1.00 57.84 211 SER A O 1
ATOM 1715 N N . ARG A 1 212 ? -14.439 -9.702 -52.833 1.00 48.19 212 ARG A N 1
ATOM 1716 C CA . ARG A 1 212 ? -12.979 -9.866 -52.866 1.00 48.19 212 ARG A CA 1
ATOM 1717 C C . ARG A 1 212 ? -12.336 -8.859 -53.834 1.00 48.19 212 ARG A C 1
ATOM 1719 O O . ARG A 1 212 ? -12.287 -9.108 -55.035 1.00 48.19 212 ARG A O 1
ATOM 1726 N N . ARG A 1 213 ? -11.762 -7.767 -53.320 1.00 53.00 213 ARG A N 1
ATOM 1727 C CA . ARG A 1 213 ? -10.732 -7.007 -54.045 1.00 53.00 213 ARG A CA 1
ATOM 1728 C C . ARG A 1 213 ? -9.381 -7.702 -53.869 1.00 53.00 213 ARG A C 1
ATOM 1730 O O . ARG A 1 213 ? -8.981 -8.039 -52.754 1.00 53.00 213 ARG A O 1
ATOM 1737 N N . ARG A 1 214 ? -8.711 -7.946 -55.001 1.00 50.81 214 ARG A N 1
ATOM 1738 C CA . ARG A 1 214 ? -7.348 -8.489 -55.105 1.00 50.81 214 ARG A CA 1
ATOM 1739 C C . ARG A 1 214 ? -6.390 -7.685 -54.216 1.00 50.81 214 ARG A C 1
ATOM 1741 O O . ARG A 1 214 ? -6.338 -6.463 -54.312 1.00 50.81 214 ARG A O 1
ATOM 1748 N N . ARG A 1 215 ? -5.639 -8.384 -53.361 1.00 48.25 215 ARG A N 1
ATOM 1749 C CA . ARG A 1 215 ? -4.601 -7.797 -52.504 1.00 48.25 215 ARG A CA 1
ATOM 1750 C C . ARG A 1 215 ? -3.355 -7.494 -53.338 1.00 48.25 215 ARG A C 1
ATOM 1752 O O . ARG A 1 215 ? -2.780 -8.408 -53.921 1.00 48.25 215 ARG A O 1
ATOM 1759 N N . GLY A 1 216 ? -2.950 -6.226 -53.363 1.00 55.91 216 GLY A N 1
ATOM 1760 C CA . GLY A 1 216 ? -1.592 -5.820 -53.722 1.00 55.91 216 GLY A CA 1
ATOM 1761 C C . GLY A 1 216 ? -0.599 -6.205 -52.620 1.00 55.91 216 GLY A C 1
ATOM 1762 O O . GLY A 1 216 ? -0.968 -6.289 -51.446 1.00 55.91 216 GLY A O 1
ATOM 1763 N N . ARG A 1 217 ? 0.644 -6.484 -53.027 1.00 54.72 217 ARG A N 1
ATOM 1764 C CA . ARG A 1 217 ? 1.794 -6.838 -52.176 1.00 54.72 217 ARG A CA 1
ATOM 1765 C C . ARG A 1 217 ? 2.009 -5.817 -51.043 1.00 54.72 217 ARG A C 1
ATOM 1767 O O . ARG A 1 217 ? 1.943 -4.620 -51.315 1.00 54.72 217 ARG A O 1
ATOM 1774 N N . PRO A 1 218 ? 2.337 -6.251 -49.814 1.00 52.28 218 PRO A N 1
ATOM 1775 C CA . PRO A 1 218 ? 2.755 -5.335 -48.763 1.00 52.28 218 PRO A CA 1
ATOM 1776 C C . PRO A 1 218 ? 4.208 -4.892 -48.988 1.00 52.28 218 PRO A C 1
ATOM 1778 O O . PRO A 1 218 ? 5.100 -5.722 -49.157 1.00 52.28 218 PRO A O 1
ATOM 1781 N N . LEU A 1 219 ? 4.418 -3.575 -48.986 1.00 52.84 219 LEU A N 1
ATOM 1782 C CA . LEU A 1 219 ? 5.727 -2.942 -48.840 1.00 52.84 219 LEU A CA 1
ATOM 1783 C C . LEU A 1 219 ? 6.230 -3.141 -47.404 1.00 52.84 219 LEU A C 1
ATOM 1785 O O . LEU A 1 219 ? 5.453 -3.044 -46.449 1.00 52.84 219 LEU A O 1
ATOM 1789 N N . ALA A 1 220 ? 7.525 -3.430 -47.278 1.00 49.47 220 ALA A N 1
ATOM 1790 C CA . ALA A 1 220 ? 8.236 -3.529 -46.012 1.00 49.47 220 ALA A CA 1
ATOM 1791 C C . ALA A 1 220 ? 8.077 -2.224 -45.215 1.00 49.47 220 ALA A C 1
ATOM 1793 O O . ALA A 1 220 ? 8.297 -1.136 -45.744 1.00 49.47 220 ALA A O 1
ATOM 1794 N N . ARG A 1 221 ? 7.652 -2.336 -43.953 1.00 48.78 221 ARG A N 1
ATOM 1795 C CA . ARG A 1 221 ? 7.649 -1.225 -43.000 1.00 48.78 221 ARG A CA 1
ATOM 1796 C C . ARG A 1 221 ? 8.806 -1.424 -42.036 1.00 48.78 221 ARG A C 1
ATOM 1798 O O . ARG A 1 221 ? 8.737 -2.300 -41.177 1.00 48.78 221 ARG A O 1
ATOM 1805 N N . ASP A 1 222 ? 9.817 -0.580 -42.178 1.00 51.38 222 ASP A N 1
ATOM 1806 C CA . ASP A 1 222 ? 10.753 -0.268 -41.107 1.00 51.38 222 ASP A CA 1
ATOM 1807 C C . ASP A 1 222 ? 9.986 0.477 -40.008 1.00 51.38 222 ASP A C 1
ATOM 1809 O O . ASP A 1 222 ? 9.480 1.583 -40.208 1.00 51.38 222 ASP A O 1
ATOM 1813 N N . GLY A 1 223 ? 9.814 -0.181 -38.863 1.00 49.91 223 GLY A N 1
ATOM 1814 C CA . GLY A 1 223 ? 9.226 0.425 -37.673 1.00 49.91 223 GLY A CA 1
ATOM 1815 C C . GLY A 1 223 ? 10.261 1.271 -36.918 1.00 49.91 223 GLY A C 1
ATOM 1816 O O . GLY A 1 223 ? 11.431 0.885 -36.857 1.00 49.91 223 GLY A O 1
ATOM 1817 N N . PRO A 1 224 ? 9.860 2.407 -36.321 1.00 41.56 224 PRO A N 1
ATOM 1818 C CA . PRO A 1 224 ? 10.758 3.241 -35.533 1.00 41.56 224 PRO A CA 1
ATOM 1819 C C . PRO A 1 224 ? 11.210 2.501 -34.266 1.00 41.56 224 PRO A C 1
ATOM 1821 O O . PRO A 1 224 ? 10.398 1.979 -33.503 1.00 41.56 224 PRO A O 1
ATOM 1824 N N . ARG A 1 225 ? 12.527 2.466 -34.037 1.00 42.53 225 ARG A N 1
ATOM 1825 C CA . ARG A 1 225 ? 13.119 2.033 -32.764 1.00 42.53 225 ARG A CA 1
ATOM 1826 C C . ARG A 1 225 ? 12.774 3.074 -31.694 1.00 42.53 225 ARG A C 1
ATOM 1828 O O . ARG A 1 225 ? 13.053 4.253 -31.894 1.00 42.53 225 ARG A O 1
ATOM 1835 N N . LEU A 1 226 ? 12.186 2.644 -30.577 1.00 43.22 226 LEU A N 1
ATOM 1836 C CA . LEU A 1 226 ? 11.938 3.515 -29.425 1.00 43.22 226 LEU A CA 1
ATOM 1837 C C . LEU A 1 226 ? 13.266 4.109 -28.906 1.00 43.22 226 LEU A C 1
ATOM 1839 O O . LEU A 1 226 ? 14.266 3.384 -28.835 1.00 43.22 226 LEU A O 1
ATOM 1843 N N . PRO A 1 227 ? 13.305 5.403 -28.540 1.00 41.09 227 PRO A N 1
ATOM 1844 C CA . PRO A 1 227 ? 14.479 6.003 -27.923 1.00 41.09 227 PRO A CA 1
ATOM 1845 C C . PRO A 1 227 ? 14.722 5.377 -26.544 1.00 41.09 227 PRO A C 1
ATOM 1847 O O . PRO A 1 227 ? 13.806 5.244 -25.735 1.00 41.09 227 PRO A O 1
ATOM 1850 N N . ARG A 1 228 ? 15.974 4.996 -26.266 1.00 41.28 228 ARG A N 1
ATOM 1851 C CA . ARG A 1 228 ? 16.422 4.645 -24.911 1.00 41.28 228 ARG A CA 1
ATOM 1852 C C . ARG A 1 228 ? 16.326 5.908 -24.052 1.00 41.28 228 ARG A C 1
ATOM 1854 O O . ARG A 1 228 ? 17.198 6.764 -24.144 1.00 41.28 228 ARG A O 1
ATOM 1861 N N . LEU A 1 229 ? 15.257 6.037 -23.269 1.00 43.25 229 LEU A N 1
ATOM 1862 C CA . LEU A 1 229 ? 14.956 7.232 -22.469 1.00 43.25 229 LEU A CA 1
ATOM 1863 C C . LEU A 1 229 ? 15.716 7.327 -21.138 1.00 43.25 229 LEU A C 1
ATOM 1865 O O . LEU A 1 229 ? 15.453 8.241 -20.368 1.00 43.25 229 LEU A O 1
ATOM 1869 N N . PHE A 1 230 ? 16.694 6.458 -20.878 1.00 46.94 230 PHE A N 1
ATOM 1870 C CA . PHE A 1 230 ? 17.450 6.512 -19.630 1.00 46.94 230 PHE A CA 1
ATOM 1871 C C . PHE A 1 230 ? 18.957 6.456 -19.890 1.00 46.94 230 PHE A C 1
ATOM 1873 O O . PHE A 1 230 ? 19.445 5.468 -20.456 1.00 46.94 230 PHE A O 1
ATOM 1880 N N . PRO A 1 231 ? 19.727 7.488 -19.493 1.00 38.62 231 PRO A N 1
ATOM 1881 C CA . PRO A 1 231 ? 21.158 7.322 -19.340 1.00 38.62 231 PRO A CA 1
ATOM 1882 C C . PRO A 1 231 ? 21.387 6.292 -18.231 1.00 38.62 231 PRO A C 1
ATOM 1884 O O . PRO A 1 231 ? 20.863 6.416 -17.127 1.00 38.62 231 PRO A O 1
ATOM 1887 N N . ARG A 1 232 ? 22.176 5.256 -18.531 1.00 42.62 232 ARG A N 1
ATOM 1888 C CA . ARG A 1 232 ? 22.760 4.414 -17.482 1.00 42.62 232 ARG A CA 1
ATOM 1889 C C . ARG A 1 232 ? 23.504 5.327 -16.499 1.00 42.62 232 ARG A C 1
ATOM 1891 O O . ARG A 1 232 ? 24.159 6.259 -16.970 1.00 42.62 232 ARG A O 1
ATOM 1898 N N . PRO A 1 233 ? 23.472 5.063 -15.183 1.00 35.66 233 PRO A N 1
ATOM 1899 C CA . PRO A 1 233 ? 24.365 5.745 -14.260 1.00 35.66 233 PRO A CA 1
ATOM 1900 C C . PRO A 1 233 ? 25.805 5.460 -14.703 1.00 35.66 233 PRO A C 1
ATOM 1902 O O . PRO A 1 233 ? 26.281 4.324 -14.657 1.00 35.66 233 PRO A O 1
ATOM 1905 N N . SER A 1 234 ? 26.469 6.487 -15.229 1.00 39.38 234 SER A N 1
ATOM 1906 C CA . SER A 1 234 ? 27.872 6.429 -15.616 1.00 39.38 234 SER A CA 1
ATOM 1907 C C . SER A 1 234 ? 28.700 6.201 -14.357 1.00 39.38 234 SER A C 1
ATOM 1909 O O . SER A 1 234 ? 28.914 7.121 -13.571 1.00 39.38 234 SER A O 1
ATOM 1911 N N . GLY A 1 235 ? 29.165 4.967 -14.163 1.00 40.94 235 GLY A N 1
ATOM 1912 C CA . GLY A 1 235 ? 30.233 4.671 -13.220 1.00 40.94 235 GLY A CA 1
ATOM 1913 C C . GLY A 1 235 ? 31.479 5.449 -13.634 1.00 40.94 235 GLY A C 1
ATOM 1914 O O . GLY A 1 235 ? 32.101 5.143 -14.650 1.00 40.94 235 GLY A O 1
ATOM 1915 N N . ALA A 1 236 ? 31.811 6.485 -12.869 1.00 38.31 236 ALA A N 1
ATOM 1916 C CA . ALA A 1 236 ? 33.011 7.279 -13.062 1.00 38.31 236 ALA A CA 1
ATOM 1917 C C . ALA A 1 236 ? 34.253 6.429 -12.745 1.00 38.31 236 ALA A C 1
ATOM 1919 O O . ALA A 1 236 ? 34.540 6.125 -11.590 1.00 38.31 236 ALA A O 1
ATOM 1920 N N . GLN A 1 237 ? 35.004 6.061 -13.783 1.00 44.78 237 GLN A N 1
ATOM 1921 C CA . GLN A 1 237 ? 36.425 5.736 -13.675 1.00 44.78 237 GLN A CA 1
ATOM 1922 C C . GLN A 1 237 ? 37.220 6.979 -14.081 1.00 44.78 237 GLN A C 1
ATOM 1924 O O . GLN A 1 237 ? 37.112 7.441 -15.214 1.00 44.78 237 GLN A O 1
ATOM 1929 N N . GLY A 1 238 ? 38.010 7.523 -13.155 1.00 37.47 238 GLY A N 1
ATOM 1930 C CA . GLY A 1 238 ? 38.868 8.679 -13.413 1.00 37.47 238 GLY A CA 1
ATOM 1931 C C . GLY A 1 238 ? 39.670 9.098 -12.185 1.00 37.47 238 GLY A C 1
ATOM 1932 O O . GLY A 1 238 ? 39.200 9.863 -11.354 1.00 37.47 238 GLY A O 1
ATOM 1933 N N . SER A 1 239 ? 40.882 8.561 -12.084 1.00 41.53 239 SER A N 1
ATOM 1934 C CA . SER A 1 239 ? 41.912 8.855 -11.085 1.00 41.53 239 SER A CA 1
ATOM 1935 C C . SER A 1 239 ? 42.668 10.154 -11.416 1.00 41.53 239 SER A C 1
ATOM 1937 O O . SER A 1 239 ? 43.123 10.290 -12.550 1.00 41.53 239 SER A O 1
ATOM 1939 N N . ARG A 1 240 ? 42.839 11.060 -10.436 1.00 38.50 240 ARG A N 1
ATOM 1940 C CA . ARG A 1 240 ? 44.127 11.603 -9.918 1.00 38.50 240 ARG A CA 1
ATOM 1941 C C . ARG A 1 240 ? 43.971 12.951 -9.186 1.00 38.50 240 ARG A C 1
ATOM 1943 O O . ARG A 1 240 ? 43.406 13.895 -9.720 1.00 38.50 240 ARG A O 1
ATOM 1950 N N . ASP A 1 241 ? 44.548 12.976 -7.983 1.00 43.22 241 ASP A N 1
ATOM 1951 C CA . ASP A 1 241 ? 45.207 14.076 -7.258 1.00 43.22 241 ASP A CA 1
ATOM 1952 C C . ASP A 1 241 ? 44.655 15.508 -7.340 1.00 43.22 241 ASP A C 1
ATOM 1954 O O . ASP A 1 241 ? 45.064 16.269 -8.210 1.00 43.22 241 ASP A O 1
ATOM 1958 N N . VAL A 1 242 ? 43.923 15.938 -6.298 1.00 36.31 242 VAL A N 1
ATOM 1959 C CA . VAL A 1 242 ? 44.068 17.279 -5.691 1.00 36.31 242 VAL A CA 1
ATOM 1960 C C . VAL A 1 242 ? 43.816 17.194 -4.175 1.00 36.31 242 VAL A C 1
ATOM 1962 O O . VAL A 1 242 ? 42.972 16.451 -3.688 1.00 36.31 242 VAL A O 1
ATOM 1965 N N . ARG A 1 243 ? 44.630 17.963 -3.455 1.00 33.03 243 ARG A N 1
ATOM 1966 C CA . ARG A 1 243 ? 44.804 18.114 -2.008 1.00 33.03 243 ARG A CA 1
ATOM 1967 C C . ARG A 1 243 ? 43.514 18.237 -1.182 1.00 33.03 243 ARG A C 1
ATOM 1969 O O . ARG A 1 243 ? 42.625 19.014 -1.502 1.00 33.03 243 ARG A O 1
ATOM 1976 N N . SER A 1 244 ? 43.553 17.539 -0.045 1.00 45.00 244 SER A N 1
ATOM 1977 C CA . SER A 1 244 ? 42.886 17.803 1.236 1.00 45.00 244 SER A CA 1
ATOM 1978 C C . SER A 1 244 ? 42.304 19.213 1.399 1.00 45.00 244 SER A C 1
ATOM 1980 O O . SER A 1 244 ? 43.043 20.155 1.687 1.00 45.00 244 SER A O 1
ATOM 1982 N N . VAL A 1 245 ? 40.976 19.311 1.332 1.00 34.53 245 VAL A N 1
ATOM 1983 C CA . VAL A 1 245 ? 40.176 20.297 2.067 1.00 34.53 245 VAL A CA 1
ATOM 1984 C C . VAL A 1 245 ? 38.930 19.573 2.578 1.00 34.53 245 VAL A C 1
ATOM 1986 O O . VAL A 1 245 ? 38.353 18.739 1.883 1.00 34.53 245 VAL A O 1
ATOM 1989 N N . ASP A 1 246 ? 38.607 19.854 3.833 1.00 43.06 246 ASP A N 1
ATOM 1990 C CA . ASP A 1 246 ? 37.578 19.252 4.674 1.00 43.06 246 ASP A CA 1
ATOM 1991 C C . ASP A 1 246 ? 36.206 19.136 3.980 1.00 43.06 246 ASP A C 1
ATOM 1993 O O . ASP A 1 246 ? 35.692 20.102 3.416 1.00 43.06 246 ASP A O 1
ATOM 1997 N N . GLY A 1 247 ? 35.626 17.936 4.013 1.00 28.73 247 GLY A N 1
ATOM 1998 C CA . GLY A 1 247 ? 34.455 17.544 3.226 1.00 28.73 247 GLY A CA 1
ATOM 1999 C C . GLY A 1 247 ? 33.562 16.581 3.998 1.00 28.73 247 GLY A C 1
ATOM 2000 O O . GLY A 1 247 ? 33.351 15.439 3.593 1.00 28.73 247 GLY A O 1
ATOM 2001 N N . SER A 1 248 ? 33.056 17.034 5.142 1.00 40.00 248 SER A N 1
ATOM 2002 C CA . SER A 1 248 ? 31.946 16.387 5.838 1.00 40.00 248 SER A CA 1
ATOM 2003 C C . SER A 1 248 ? 30.638 16.900 5.246 1.00 40.00 248 SER A C 1
ATOM 2005 O O . SER A 1 248 ? 30.240 18.007 5.579 1.00 40.00 248 SER A O 1
ATOM 2007 N N . LEU A 1 249 ? 30.006 16.126 4.357 1.00 40.12 249 LEU A N 1
ATOM 2008 C CA . LEU A 1 249 ? 28.554 16.039 4.117 1.00 40.12 249 LEU A CA 1
ATOM 2009 C C . LEU A 1 249 ? 28.307 15.084 2.935 1.00 40.12 249 LEU A C 1
ATOM 2011 O O . LEU A 1 249 ? 29.027 15.118 1.944 1.00 40.12 249 LEU A O 1
ATOM 2015 N N . LEU A 1 250 ? 27.259 14.263 3.058 1.00 37.31 250 LEU A N 1
ATOM 2016 C CA . LEU A 1 250 ? 26.801 13.204 2.140 1.00 37.31 250 LEU A CA 1
ATOM 2017 C C . LEU A 1 250 ? 27.470 11.829 2.324 1.00 37.31 250 LEU A C 1
ATOM 2019 O O . LEU A 1 250 ? 28.250 11.347 1.506 1.00 37.31 250 LEU A O 1
ATOM 2023 N N . ARG A 1 251 ? 27.064 11.141 3.399 1.00 32.50 251 ARG A N 1
ATOM 2024 C CA . ARG A 1 251 ? 27.012 9.671 3.444 1.00 32.50 251 ARG A CA 1
ATOM 2025 C C . ARG A 1 251 ? 25.551 9.226 3.295 1.00 32.50 251 ARG A C 1
ATOM 2027 O O . ARG A 1 251 ? 24.692 9.873 3.892 1.00 32.50 251 ARG A O 1
ATOM 2034 N N . PRO A 1 252 ? 25.257 8.137 2.565 1.00 34.47 252 PRO A N 1
ATOM 2035 C CA . PRO A 1 252 ? 23.917 7.564 2.538 1.00 34.47 252 PRO A CA 1
ATOM 2036 C C . PRO A 1 252 ? 23.541 7.071 3.941 1.00 34.47 252 PRO A C 1
ATOM 2038 O O . PRO A 1 252 ? 24.310 6.360 4.596 1.00 34.47 252 PRO A O 1
ATOM 2041 N N . VAL A 1 253 ? 22.364 7.484 4.412 1.00 35.50 253 VAL A N 1
ATOM 2042 C CA . VAL A 1 253 ? 21.757 7.029 5.666 1.00 35.50 253 VAL A CA 1
ATOM 2043 C C . VAL A 1 253 ? 21.258 5.601 5.451 1.00 35.50 253 VAL A C 1
ATOM 2045 O O . VAL A 1 253 ? 20.095 5.354 5.183 1.00 35.50 253 VAL A O 1
ATOM 2048 N N . ALA A 1 254 ? 22.183 4.653 5.531 1.00 39.50 254 ALA A N 1
ATOM 2049 C CA . ALA A 1 254 ? 21.908 3.226 5.618 1.00 39.50 254 ALA A CA 1
ATOM 2050 C C . ALA A 1 254 ? 22.850 2.649 6.675 1.00 39.50 254 ALA A C 1
ATOM 2052 O O . ALA A 1 254 ? 23.881 2.058 6.363 1.00 39.50 254 ALA A O 1
ATOM 2053 N N . ARG A 1 255 ? 22.570 2.953 7.949 1.00 40.41 255 ARG A N 1
ATOM 2054 C CA . ARG A 1 255 ? 23.125 2.257 9.124 1.00 40.41 255 ARG A CA 1
ATOM 2055 C C . ARG A 1 255 ? 22.453 2.757 10.399 1.00 40.41 255 ARG A C 1
ATOM 2057 O O . ARG A 1 255 ? 23.006 3.585 11.121 1.00 40.41 255 ARG A O 1
ATOM 2064 N N . ARG A 1 256 ? 21.266 2.222 10.695 1.00 37.75 256 ARG A N 1
ATOM 2065 C CA . ARG A 1 256 ? 20.782 2.105 12.080 1.00 37.75 256 ARG A CA 1
ATOM 2066 C C . ARG A 1 256 ? 19.665 1.072 12.263 1.00 37.75 256 ARG A C 1
ATOM 2068 O O . ARG A 1 256 ? 18.728 1.327 12.998 1.00 37.75 256 ARG A O 1
ATOM 2075 N N . ILE A 1 257 ? 19.797 -0.119 11.681 1.00 42.47 257 ILE A N 1
ATOM 2076 C CA . ILE A 1 257 ? 19.022 -1.292 12.121 1.00 42.47 257 ILE A CA 1
ATOM 2077 C C . ILE A 1 257 ? 19.969 -2.493 12.215 1.00 42.47 257 ILE A C 1
ATOM 2079 O O . ILE A 1 257 ? 19.978 -3.385 11.390 1.00 42.47 257 ILE A O 1
ATOM 2083 N N . ALA A 1 258 ? 20.860 -2.478 13.207 1.00 38.22 258 ALA A N 1
ATOM 2084 C CA . ALA A 1 258 ? 21.535 -3.684 13.685 1.00 38.22 258 ALA A CA 1
ATOM 2085 C C . ALA A 1 258 ? 22.222 -3.379 15.019 1.00 38.22 258 ALA A C 1
ATOM 2087 O O . ALA A 1 258 ? 23.183 -2.611 15.064 1.00 38.22 258 ALA A O 1
ATOM 2088 N N . GLY A 1 259 ? 21.758 -4.009 16.102 1.00 30.33 259 GLY A N 1
ATOM 2089 C CA . GLY A 1 259 ? 22.591 -4.193 17.291 1.00 30.33 259 GLY A CA 1
ATOM 2090 C C . GLY A 1 259 ? 21.914 -3.988 18.640 1.00 30.33 259 GLY A C 1
ATOM 2091 O O . GLY A 1 259 ? 22.254 -3.047 19.351 1.00 30.33 259 GLY A O 1
ATOM 2092 N N . ARG A 1 260 ? 21.075 -4.940 19.076 1.00 35.59 260 ARG A N 1
ATOM 2093 C CA . ARG A 1 260 ? 21.037 -5.312 20.502 1.00 35.59 260 ARG A CA 1
ATOM 2094 C C . ARG A 1 260 ? 20.553 -6.747 20.729 1.00 35.59 260 ARG A C 1
ATOM 2096 O O . ARG A 1 260 ? 19.474 -6.991 21.244 1.00 35.59 260 ARG A O 1
ATOM 2103 N N . ALA A 1 261 ? 21.410 -7.706 20.386 1.00 40.88 261 ALA A N 1
ATOM 2104 C CA . ALA A 1 261 ? 21.338 -9.068 20.910 1.00 40.88 261 ALA A CA 1
ATOM 2105 C C . ALA A 1 261 ? 22.761 -9.600 21.157 1.00 40.88 261 ALA A C 1
ATOM 2107 O O . ALA A 1 261 ? 23.341 -10.310 20.339 1.00 40.88 261 ALA A O 1
ATOM 2108 N N . ALA A 1 262 ? 23.342 -9.225 22.297 1.00 36.25 262 ALA A N 1
ATOM 2109 C CA . ALA A 1 262 ? 24.504 -9.891 22.887 1.00 36.25 262 ALA A CA 1
ATOM 2110 C C . ALA A 1 262 ? 24.072 -10.339 24.291 1.00 36.25 262 ALA A C 1
ATOM 2112 O O . ALA A 1 262 ? 23.782 -9.511 25.146 1.00 36.25 262 ALA A O 1
ATOM 2113 N N . ARG A 1 263 ? 23.722 -11.619 24.455 1.00 37.72 263 ARG A N 1
ATOM 2114 C CA . ARG A 1 263 ? 24.583 -12.663 25.042 1.00 37.72 263 ARG A CA 1
ATOM 2115 C C . ARG A 1 263 ? 25.216 -12.236 26.368 1.00 37.72 263 ARG A C 1
ATOM 2117 O O . ARG A 1 263 ? 26.335 -11.741 26.399 1.00 37.72 263 ARG A O 1
ATOM 2124 N N . THR A 1 264 ? 24.533 -12.551 27.461 1.00 34.22 264 THR A N 1
ATOM 2125 C CA . THR A 1 264 ? 25.153 -12.817 28.761 1.00 34.22 264 THR A CA 1
ATOM 2126 C C . THR A 1 264 ? 25.148 -14.325 28.990 1.00 34.22 264 THR A C 1
ATOM 2128 O O . THR A 1 264 ? 24.189 -14.913 29.476 1.00 34.22 264 THR A O 1
ATOM 2131 N N . THR A 1 265 ? 26.237 -14.975 28.588 1.00 39.38 265 THR A N 1
ATOM 2132 C CA . THR A 1 265 ? 26.620 -16.294 29.094 1.00 39.38 265 THR A CA 1
ATOM 2133 C C . THR A 1 265 ? 27.359 -16.096 30.412 1.00 39.38 265 THR A C 1
ATOM 2135 O O . THR A 1 265 ? 28.500 -15.635 30.404 1.00 39.38 265 THR A O 1
ATOM 2138 N N . THR A 1 266 ? 26.739 -16.477 31.528 1.00 37.88 266 THR A N 1
ATOM 2139 C CA . THR A 1 266 ? 27.437 -16.659 32.806 1.00 37.88 266 THR A CA 1
ATOM 2140 C C . THR A 1 266 ? 27.170 -18.077 33.298 1.00 37.88 266 THR A C 1
ATOM 2142 O O . THR A 1 266 ? 26.025 -18.475 33.494 1.00 37.88 266 THR A O 1
ATOM 2145 N N . SER A 1 267 ? 28.254 -18.842 33.422 1.00 38.09 267 SER A N 1
ATOM 2146 C CA . SER A 1 267 ? 28.306 -20.245 33.848 1.00 38.09 267 SER A CA 1
ATOM 2147 C C . SER A 1 267 ? 27.804 -20.464 35.288 1.00 38.09 267 SER A C 1
ATOM 2149 O O . SER A 1 267 ? 27.776 -19.516 36.080 1.00 38.09 267 SER A O 1
ATOM 2151 N N . PRO A 1 268 ? 27.451 -21.710 35.665 1.00 48.09 268 PRO A N 1
ATOM 2152 C CA . PRO A 1 268 ? 26.794 -22.019 36.923 1.00 48.09 268 PRO A CA 1
ATOM 2153 C C . PRO A 1 268 ? 27.811 -22.090 38.063 1.00 48.09 268 PRO A C 1
ATOM 2155 O O . PRO A 1 268 ? 28.854 -22.735 37.953 1.00 48.09 268 PRO A O 1
ATOM 2158 N N . ARG A 1 269 ? 27.484 -21.456 39.191 1.00 42.00 269 ARG A N 1
ATOM 2159 C CA . ARG A 1 269 ? 28.220 -21.621 40.443 1.00 42.00 269 ARG A CA 1
ATOM 2160 C C . ARG A 1 269 ? 27.342 -22.380 41.427 1.00 42.00 269 ARG A C 1
ATOM 2162 O O . ARG A 1 269 ? 26.306 -21.894 41.870 1.00 42.00 269 ARG A O 1
ATOM 2169 N N . THR A 1 270 ? 27.786 -23.589 41.732 1.00 45.59 270 THR A N 1
ATOM 2170 C CA . THR A 1 270 ? 27.307 -24.468 42.793 1.00 45.59 270 THR A CA 1
ATOM 2171 C C . THR A 1 270 ? 27.215 -23.707 44.117 1.00 45.59 270 THR A C 1
ATOM 2173 O O . THR A 1 270 ? 28.226 -23.208 44.610 1.00 45.59 270 THR A O 1
ATOM 2176 N N . MET A 1 271 ? 26.029 -23.659 44.725 1.00 38.91 271 MET A N 1
ATOM 2177 C CA . MET A 1 271 ? 25.888 -23.465 46.168 1.00 38.91 271 MET A CA 1
ATOM 2178 C C . MET A 1 271 ? 24.833 -24.415 46.727 1.00 38.91 271 MET A C 1
ATOM 2180 O O . MET A 1 271 ? 23.635 -24.296 46.491 1.00 38.91 271 MET A O 1
ATOM 2184 N N . VAL A 1 272 ? 25.354 -25.365 47.492 1.00 45.72 272 VAL A N 1
ATOM 2185 C CA . VAL A 1 272 ? 24.681 -26.122 48.540 1.00 45.72 272 VAL A CA 1
ATOM 2186 C C . VAL A 1 272 ? 24.192 -25.140 49.606 1.00 45.72 272 VAL A C 1
ATOM 2188 O O . VAL A 1 272 ? 24.979 -24.312 50.063 1.00 45.72 272 VAL A O 1
ATOM 2191 N N . GLY A 1 273 ? 22.945 -25.257 50.072 1.00 36.38 273 GLY A N 1
ATOM 2192 C CA . GLY A 1 273 ? 22.572 -24.583 51.316 1.00 36.38 273 GLY A CA 1
ATOM 2193 C C . GLY A 1 273 ? 21.087 -24.405 51.614 1.00 36.38 273 GLY A C 1
ATOM 2194 O O . GLY A 1 273 ? 20.505 -23.391 51.266 1.00 36.38 273 GLY A O 1
ATOM 2195 N N . ARG A 1 274 ? 20.582 -25.316 52.452 1.00 38.53 274 ARG A N 1
ATOM 2196 C CA . ARG A 1 274 ? 19.578 -25.102 53.512 1.00 38.53 274 ARG A CA 1
ATOM 2197 C C . ARG A 1 274 ? 18.103 -24.886 53.146 1.00 38.53 274 ARG A C 1
ATOM 2199 O O . ARG A 1 274 ? 17.646 -23.816 52.769 1.00 38.53 274 ARG A O 1
ATOM 2206 N N . ALA A 1 275 ? 17.353 -25.918 53.527 1.00 47.69 275 ALA A N 1
ATOM 2207 C CA . ALA A 1 275 ? 15.977 -25.875 53.988 1.00 47.69 275 ALA A CA 1
ATOM 2208 C C . ALA A 1 275 ? 15.692 -24.719 54.963 1.00 47.69 275 ALA A C 1
ATOM 2210 O O . ALA A 1 275 ? 16.472 -24.480 55.888 1.00 47.69 275 ALA A O 1
ATOM 2211 N N . ARG A 1 276 ? 14.514 -24.105 54.811 1.00 43.78 276 ARG A N 1
ATOM 2212 C CA . ARG A 1 276 ? 13.686 -23.588 55.910 1.00 43.78 276 ARG A CA 1
ATOM 2213 C C . ARG A 1 276 ? 12.232 -23.502 55.457 1.00 43.78 276 ARG A C 1
ATOM 2215 O O . ARG A 1 276 ? 11.837 -22.669 54.652 1.00 43.78 276 ARG A O 1
ATOM 2222 N N . SER A 1 277 ? 11.468 -24.429 56.003 1.00 50.12 277 SER A N 1
ATOM 2223 C CA . SER A 1 277 ? 10.023 -24.457 56.118 1.00 50.12 277 SER A CA 1
ATOM 2224 C C . SER A 1 277 ? 9.541 -23.266 56.949 1.00 50.12 277 SER A C 1
ATOM 2226 O O . SER A 1 277 ? 9.960 -23.117 58.091 1.00 50.12 277 SER A O 1
ATOM 2228 N N . HIS A 1 278 ? 8.619 -22.461 56.414 1.00 43.22 278 HIS A N 1
ATOM 2229 C CA . HIS A 1 278 ? 7.736 -21.628 57.229 1.00 43.22 278 HIS A CA 1
ATOM 2230 C C . HIS A 1 278 ? 6.325 -21.564 56.630 1.00 43.22 278 HIS A C 1
ATOM 2232 O O . HIS A 1 278 ? 6.086 -21.037 55.549 1.00 43.22 278 HIS A O 1
ATOM 2238 N N . ALA A 1 279 ? 5.431 -22.201 57.386 1.00 43.03 279 ALA A N 1
ATOM 2239 C CA . ALA A 1 279 ? 4.010 -21.957 57.593 1.00 43.03 279 ALA A CA 1
ATOM 2240 C C . ALA A 1 279 ? 3.340 -20.810 56.809 1.00 43.03 279 ALA A C 1
ATOM 2242 O O . ALA A 1 279 ? 3.678 -19.640 56.974 1.00 43.03 279 ALA A O 1
ATOM 2243 N N . ARG A 1 280 ? 2.255 -21.148 56.096 1.00 42.38 280 ARG A N 1
ATOM 2244 C CA . ARG A 1 280 ? 1.136 -20.225 55.856 1.00 42.38 280 ARG A CA 1
ATOM 2245 C C . ARG A 1 280 ? 0.043 -20.473 56.905 1.00 42.38 280 ARG A C 1
ATOM 2247 O O . ARG A 1 280 ? -0.343 -21.631 57.081 1.00 42.38 280 ARG A O 1
ATOM 2254 N N . PRO A 1 281 ? -0.466 -19.434 57.588 1.00 57.97 281 PRO A N 1
ATOM 2255 C CA . PRO A 1 281 ? -1.600 -19.571 58.485 1.00 57.97 281 PRO A CA 1
ATOM 2256 C C . PRO A 1 281 ? -2.914 -19.660 57.702 1.00 57.97 281 PRO A C 1
ATOM 2258 O O . PRO A 1 281 ? -3.077 -19.088 56.623 1.00 57.97 281 PRO A O 1
ATOM 2261 N N . ARG A 1 282 ? -3.841 -20.420 58.287 1.00 50.47 282 ARG A N 1
ATOM 2262 C CA . ARG A 1 282 ? -5.223 -20.600 57.850 1.00 50.47 282 ARG A CA 1
ATOM 2263 C C . ARG A 1 282 ? -6.011 -19.296 57.988 1.00 50.47 282 ARG A C 1
ATOM 2265 O O . ARG A 1 282 ? -5.863 -18.574 58.968 1.00 50.47 282 ARG A O 1
ATOM 2272 N N . HIS A 1 283 ? -6.880 -19.070 57.008 1.00 48.06 283 HIS A N 1
ATOM 2273 C CA . HIS A 1 283 ? -7.936 -18.065 57.011 1.00 48.06 283 HIS A CA 1
ATOM 2274 C C . HIS A 1 283 ? -8.817 -18.166 58.263 1.00 48.06 283 HIS A C 1
ATOM 2276 O O . HIS A 1 283 ? -9.251 -19.258 58.631 1.00 48.06 283 HIS A O 1
ATOM 2282 N N . GLY A 1 284 ? -9.114 -17.018 58.871 1.00 45.69 284 GLY A N 1
ATOM 2283 C CA . GLY A 1 284 ? -10.095 -16.874 59.938 1.00 45.69 284 GLY A CA 1
ATOM 2284 C C . GLY A 1 284 ? -10.923 -15.601 59.760 1.00 45.69 284 GLY A C 1
ATOM 2285 O O . GLY A 1 284 ? -10.351 -14.534 59.572 1.00 45.69 284 GLY A O 1
ATOM 2286 N N . HIS A 1 285 ? -12.245 -15.796 59.855 1.00 43.72 285 HIS A N 1
ATOM 2287 C CA . HIS A 1 285 ? -13.334 -14.888 60.259 1.00 43.72 285 HIS A CA 1
ATOM 2288 C C . HIS A 1 285 ? -13.551 -13.562 59.497 1.00 43.72 285 HIS A C 1
ATOM 2290 O O . HIS A 1 285 ? -12.654 -12.748 59.355 1.00 43.72 285 HIS A O 1
ATOM 2296 N N . ALA A 1 286 ? -14.710 -13.336 58.864 1.00 47.56 286 ALA A N 1
ATOM 2297 C CA . ALA A 1 286 ? -16.092 -13.196 59.369 1.00 47.56 286 ALA A CA 1
ATOM 2298 C C . ALA A 1 286 ? -16.429 -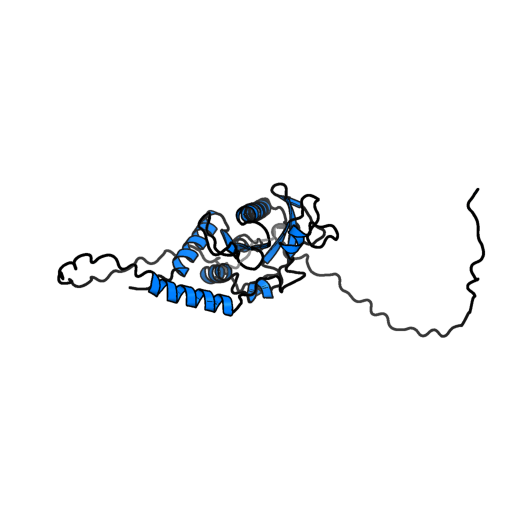11.774 59.851 1.00 47.56 286 ALA A C 1
ATOM 2300 O O . ALA A 1 286 ? -15.837 -11.297 60.812 1.00 47.56 286 ALA A O 1
ATOM 2301 N N . ALA A 1 287 ? -17.420 -11.170 59.182 1.00 45.88 287 ALA A N 1
ATOM 2302 C CA . ALA A 1 287 ? -18.304 -10.040 59.539 1.00 45.88 287 ALA A CA 1
ATOM 2303 C C . ALA A 1 287 ? -18.699 -9.362 58.209 1.00 45.88 287 ALA A C 1
ATOM 2305 O O . ALA A 1 287 ? -17.867 -9.290 57.316 1.00 45.88 287 ALA A O 1
ATOM 2306 N N . ARG A 1 288 ? -19.877 -8.803 57.944 1.00 46.44 288 ARG A N 1
ATOM 2307 C CA . ARG A 1 288 ? -21.134 -8.527 58.654 1.00 46.44 288 ARG A CA 1
ATOM 2308 C C . ARG A 1 288 ? -22.041 -7.897 57.581 1.00 46.44 288 ARG A C 1
ATOM 2310 O O . ARG A 1 288 ? -21.528 -7.113 56.791 1.00 46.44 288 ARG A O 1
ATOM 2317 N N . ALA A 1 289 ? -23.340 -8.159 57.617 1.00 47.88 289 ALA A N 1
ATOM 2318 C CA . ALA A 1 289 ? -24.425 -7.212 57.314 1.00 47.88 289 ALA A CA 1
ATOM 2319 C C . ALA A 1 289 ? -25.748 -7.979 57.434 1.00 47.88 289 ALA A C 1
ATOM 2321 O O . ALA A 1 289 ? -25.778 -9.158 57.104 1.00 47.88 289 ALA A O 1
ATOM 2322 N N . SER A 1 290 ? -26.891 -7.433 57.809 1.00 53.94 290 SER A N 1
ATOM 2323 C CA . SER A 1 290 ? -27.333 -6.266 58.575 1.00 53.94 290 SER A CA 1
ATOM 2324 C C . SER A 1 290 ? -28.858 -6.403 58.532 1.00 53.94 290 SER A C 1
ATOM 2326 O O . SER A 1 290 ? -29.365 -6.703 57.458 1.00 53.94 290 SER A O 1
ATOM 2328 N N . LEU A 1 291 ? -29.499 -6.187 59.684 1.00 56.91 291 LEU A N 1
ATOM 2329 C CA . LEU A 1 291 ? -30.898 -5.778 59.909 1.00 56.91 291 LEU A CA 1
ATOM 2330 C C . LEU A 1 291 ? -32.010 -6.425 59.064 1.00 56.91 291 LEU A C 1
ATOM 2332 O O . LEU A 1 291 ? -32.150 -6.080 57.874 1.00 56.91 291 LEU A O 1
#

Sequence (291 aa):
MTNFDYFDEEMFDIAHKIARFGFTTMAVNTGECSVPGCPCPESPGPTWTYSIGMLEHNHPEIVIVGAAPGQAYKLIDHAFRWHHLGLSLPFGRDDRTTAEDTTITTVPVPDRCWTESDLMAYWHNYYRSVGWPAIDDFEAPVVQLVIADSAGRFPWDYDCDPDLHARQPVIEDDDSAWPRWNRASRRSRQRGRRRRGESFRCRHPSRPRPSRRRRGRPLARDGPRLPRLFPRPSGAQGSRDVRSVDGSLLRPVARRIAGRAARTTTSPRTMVGRARSHARPRHGHAARASL

Foldseek 3Di:
DPPPPPLVVVLVVQVVCCVVLQKDKDKPQCFPDPDPPDPGPRRPAWIKMKMARNVVVVGAIEMEWLDDPVVVVQVRSQQSVCVVVVHDAAEDPVGWDDGPNWIKHKYFADPCLQVVAPPCVSRVVNCVVLVHPDPVVDDRSYIYIFTFDNVRHTLPDPPGDVSSVRGTPDCVVPVPSSDHPDVVVVVVVVVVVVVCVVPPPPVDPDDDDPDDDDDDDDDDDDDDDDDPPDDDPPPDDDDDDDDDDDDPDDDPPDDDPDDDDDDDDDDDDDDDDDDDDDDDDDDDDDDDDDD

pLDDT: mean 72.57, std 23.21, range [28.73, 98.31]